Protein 6GY4 (pdb70)

Solvent-accessible surface area: 17735 Å² total; per-residue (Å²): 62,110,11,39,11,100,6,38,0,38,64,161,91,8,99,59,41,62,112,58,27,82,160,80,191,23,64,4,97,52,9,62,88,144,7,125,4,100,22,44,103,121,115,35,64,2,62,0,26,10,50,82,97,38,0,53,76,0,40,113,72,0,38,83,56,0,75,120,54,110,5,63,13,62,4,134,0,36,85,132,62,0,64,61,48,29,110,53,20,92,143,60,82,64,288,51,43,2,107,92,9,50,144,118,7,123,5,134,13,54,75,22,57,50,155,156,10,60,123,126,42,20,83,0,84,0,22,12,76,83,87,35,0,33,81,0,43,95,70,0,43,82,68,0,25,72,14,66,64,94,8,72,7,61,6,79,0,36,96,136,85,0,58,55,51,24,110,59,17,77,141,107,173,28,51,0,89,58,8,50,152,77,5,113,7,130,12,51,74,22,61,43,156,148,14,58,126,102,20,86,0,83,0,20,19,116,54,124,26,0,23,92,0,38,126,76,0,46,84,57,0,76,107,55,87,10,46,18,112,7,46,0,30,44,168,83,7,112,55,55,81,121,61,42,85,164,91,104,63,7,104,53,7,38,115,80,14,119,14,102,0,20,72,50,128,141,159,59,29,62,0,38,0,29,14,84,76,100,41,0,50,85,0,34,112,70,0,50,86,51,0,70,118

GO terms:
  GO:0090090 negative regulation of canonical Wnt signaling pathway (P, IDA)
  GO:0003723 RNA binding (F, HDA)

Foldseek 3Di:
DKDKDKDQFCCVLVVVQVVVVVVDVHPLVVLCVVLVWDWAAPCGIIMIIGDPVSSVVSVVVVCVRRPD/DKDKDKDFFALVLVLVQLVVCVVDPPCGDVVVLCVVLVKDKDFDHVVVSVVPTGIIMIITDPVSSVVSVVSCCVRGPPVD/DKDKDKDFFQLVLVLVQLVCCVPPVGPVVVLCVVLVKDKDFDDNVVSVVSTMMIIIDPPVSRVVSCVVVCVSRPD/DKDKDKDFFAPVLVVVVVVVVVVPDLLPCLCVVLVKDWDWDDDNTTMIMIIDPPVSSVVSCVSVCVRRPD

Radius of gyration: 22.44 Å; Cα contacts (8 Å, |Δi|>4): 491; chains: 4; bounding box: 60×59×44 Å

Structure (mmCIF, N/CA/C/O backbone):
data_6GY4
#
_entry.id   6GY4
#
_cell.length_a   44.406
_cell.length_b   153.164
_cell.length_c   86.235
_cell.angle_alpha   90.00
_cell.angle_beta   90.00
_cell.angle_gamma   90.00
#
_symmetry.space_group_name_H-M   'C 2 2 21'
#
loop_
_entity.id
_entity.type
_entity.pdbx_description
1 polymer 'Protein bicaudal C homolog 1'
2 non-polymer 'SULFATE ION'
3 non-polymer 3,6,9,12,15,18,21,24,27-NONAOXANONACOSANE-1,29-DIOL
4 non-polymer 'CHLORIDE ION'
5 water water
#
loop_
_atom_site.group_PDB
_atom_site.id
_atom_site.type_symbol
_atom_site.label_atom_id
_atom_site.label_alt_id
_atom_site.label_comp_id
_atom_site.label_asym_id
_atom_site.label_entity_id
_atom_site.label_seq_id
_atom_site.pdbx_PDB_ins_code
_atom_site.Cartn_x
_atom_site.Cartn_y
_atom_site.Cartn_z
_atom_site.occupancy
_atom_site.B_iso_or_equiv
_atom_site.auth_seq_id
_atom_site.auth_comp_id
_atom_site.auth_asym_id
_atom_site.auth_atom_id
_atom_site.pdbx_PDB_model_num
ATOM 1 N N . SER A 1 1 ? 21.363 55.663 53.704 1.00 60.63 45 SER A N 1
ATOM 2 C CA . SER A 1 1 ? 20.087 55.030 53.393 1.00 52.52 45 SER A CA 1
ATOM 3 C C . SER A 1 1 ? 19.194 55.972 52.591 1.00 49.37 45 SER A C 1
ATOM 4 O O . SER A 1 1 ? 18.894 57.080 53.033 1.00 61.46 45 SER A O 1
ATOM 7 N N . MET A 1 2 ? 18.777 55.532 51.407 1.00 47.40 46 MET A N 1
ATOM 8 C CA . MET A 1 2 ? 17.881 56.300 50.552 1.00 44.88 46 MET A CA 1
ATOM 9 C C . MET A 1 2 ? 16.486 55.696 50.623 1.00 43.67 46 MET A C 1
ATOM 10 O O . MET A 1 2 ? 16.320 54.487 50.432 1.00 50.11 46 MET A O 1
ATOM 15 N N . SER A 1 3 ? 15.492 56.534 50.893 1.00 48.59 47 SER A N 1
ATOM 16 C CA . SER A 1 3 ? 14.132 56.074 51.118 1.00 40.27 47 SER A CA 1
ATOM 17 C C . SER A 1 3 ? 13.173 56.755 50.151 1.00 38.34 47 SER A C 1
ATOM 18 O O . SER A 1 3 ? 13.440 57.845 49.639 1.00 37.82 47 SER A O 1
ATOM 21 N N . GLU A 1 4 ? 12.049 56.087 49.903 1.00 37.85 48 GLU A N 1
ATOM 22 C CA . GLU A 1 4 ? 10.988 56.622 49.052 1.00 36.63 48 GLU A CA 1
ATOM 23 C C . GLU A 1 4 ? 9.667 56.158 49.647 1.00 36.70 48 GLU A C 1
ATOM 24 O O . GLU A 1 4 ? 9.343 54.968 49.579 1.00 37.92 48 GLU A O 1
ATOM 30 N N . GLU A 1 5 ? 8.914 57.084 50.237 1.00 35.77 49 GLU A N 1
ATOM 31 C CA . GLU A 1 5 ? 7.732 56.748 51.020 1.00 36.28 49 GLU A CA 1
ATOM 32 C C . GLU A 1 5 ? 6.490 57.356 50.386 1.00 43.02 49 GLU A C 1
ATOM 33 O O . GLU A 1 5 ? 6.491 58.531 50.005 1.00 38.18 49 GLU A O 1
ATOM 39 N N . ARG A 1 6 ? 5.433 56.552 50.289 1.00 38.35 50 ARG A N 1
ATOM 40 C CA . ARG A 1 6 ? 4.168 56.939 49.676 1.00 36.98 50 ARG A CA 1
ATOM 41 C C . ARG A 1 6 ? 3.052 56.696 50.683 1.00 38.23 50 ARG A C 1
ATOM 42 O O . ARG A 1 6 ? 2.839 55.556 51.112 1.00 43.32 50 ARG A O 1
ATOM 50 N N . PHE A 1 7 ? 2.343 57.759 51.060 1.00 37.23 51 PHE A N 1
ATOM 51 C CA . PHE A 1 7 ? 1.334 57.669 52.106 1.00 42.52 51 PHE A CA 1
ATOM 52 C C . PHE A 1 7 ? 0.128 58.526 51.744 1.00 38.63 51 PHE A C 1
ATOM 53 O O . PHE A 1 7 ? 0.227 59.488 50.978 1.00 36.63 51 PHE A O 1
ATOM 61 N N . ARG A 1 8 ? -1.018 58.166 52.319 1.00 43.62 52 ARG A N 1
ATOM 62 C CA . ARG A 1 8 ? -2.274 58.835 52.007 1.00 40.96 52 ARG A CA 1
ATOM 63 C C . ARG A 1 8 ? -2.429 60.114 52.820 1.00 39.02 52 ARG A C 1
ATOM 64 O O . ARG A 1 8 ? -2.004 60.189 53.976 1.00 38.72 52 ARG A O 1
ATOM 66 N N . VAL A 1 9 ? -3.039 61.128 52.201 1.00 38.09 53 VAL A N 1
ATOM 67 C CA . VAL A 1 9 ? -3.330 62.398 52.854 1.00 36.51 53 VAL A CA 1
ATOM 68 C C . VAL A 1 9 ? -4.766 62.788 52.536 1.00 37.96 53 VAL A C 1
ATOM 69 O O . VAL A 1 9 ? -5.353 62.339 51.549 1.00 39.80 53 VAL A O 1
ATOM 73 N N . ASP A 1 10 ? -5.332 63.637 53.391 1.00 40.07 54 ASP A N 1
ATOM 74 C CA . ASP A 1 10 ? -6.705 64.080 53.195 1.00 39.02 54 ASP A CA 1
ATOM 75 C C . ASP A 1 10 ? -6.826 64.874 51.900 1.00 38.19 54 ASP A C 1
ATOM 76 O O . ASP A 1 10 ? -6.039 65.790 51.641 1.00 35.67 54 ASP A O 1
ATOM 81 N N . ARG A 1 11 ? -7.817 64.509 51.083 1.00 36.75 55 ARG A N 1
ATOM 82 C CA . ARG A 1 11 ? -7.991 65.143 49.781 1.00 42.66 55 ARG A CA 1
ATOM 83 C C . ARG A 1 11 ? -8.404 66.602 49.918 1.00 38.49 55 ARG A C 1
ATOM 84 O O . ARG A 1 11 ? -7.917 67.462 49.175 1.00 38.02 55 ARG A O 1
ATOM 87 N N . LYS A 1 12 ? -9.308 66.899 50.854 1.00 45.02 56 LYS A N 1
ATOM 88 C CA . LYS A 1 12 ? -9.764 68.273 51.034 1.00 39.58 56 LYS A CA 1
ATOM 89 C C . LYS A 1 12 ? -8.669 69.148 51.629 1.00 37.55 56 LYS A C 1
ATOM 90 O O . LYS A 1 12 ? -8.540 70.321 51.261 1.00 53.91 56 LYS A O 1
ATOM 96 N N . LYS A 1 13 ? -7.875 68.601 52.552 1.00 35.46 57 LYS A N 1
ATOM 97 C CA . LYS A 1 13 ? -6.795 69.378 53.148 1.00 35.95 57 LYS A CA 1
ATOM 98 C C . LYS A 1 13 ? -5.701 69.656 52.126 1.00 33.54 57 LYS A C 1
ATOM 99 O O . LYS A 1 13 ? -5.188 70.777 52.038 1.00 60.82 57 LYS A O 1
ATOM 105 N N . LEU A 1 14 ? -5.327 68.639 51.344 1.00 33.04 58 LEU A N 1
ATOM 106 C CA . LEU A 1 14 ? -4.384 68.860 50.253 1.00 40.13 58 LEU A CA 1
ATOM 107 C C . LEU A 1 14 ? -4.948 69.841 49.234 1.00 40.85 58 LEU A C 1
ATOM 108 O O . LEU A 1 14 ? -4.203 70.633 48.644 1.00 48.78 58 LEU A O 1
ATOM 113 N N . GLU A 1 15 ? -6.265 69.807 49.018 1.00 36.91 59 GLU A N 1
ATOM 114 C CA . GLU A 1 15 ? -6.888 70.726 48.072 1.00 46.17 59 GLU A CA 1
ATOM 115 C C . GLU A 1 15 ? -6.675 72.173 48.500 1.00 52.41 59 GLU A C 1
ATOM 116 O O . GLU A 1 15 ? -6.271 73.019 47.693 1.00 53.66 59 GLU A O 1
ATOM 122 N N . ALA A 1 16 ? -6.918 72.469 49.780 1.00 39.94 60 ALA A N 1
ATOM 123 C CA . ALA A 1 16 ? -6.793 73.840 50.261 1.00 41.67 60 ALA A CA 1
ATOM 124 C C . ALA A 1 16 ? -5.339 74.292 50.298 1.00 40.66 60 ALA A C 1
ATOM 125 O O . ALA A 1 16 ? -5.041 75.463 50.034 1.00 48.27 60 ALA A O 1
ATOM 127 N N . MET A 1 17 ? -4.418 73.385 50.635 1.00 37.80 61 MET A N 1
ATOM 128 C CA . MET A 1 17 ? -3.012 73.768 50.717 1.00 37.50 61 MET A CA 1
ATOM 129 C C . MET A 1 17 ? -2.462 74.151 49.350 1.00 49.72 61 MET A C 1
ATOM 130 O O . MET A 1 17 ? -1.678 75.101 49.234 1.00 70.26 61 MET A O 1
ATOM 135 N N . LEU A 1 18 ? -2.857 73.424 48.303 1.00 54.37 62 LEU A N 1
ATOM 136 C CA . LEU A 1 18 ? -2.371 73.743 46.965 1.00 53.19 62 LEU A CA 1
ATOM 137 C C . LEU A 1 18 ? -2.894 75.093 46.492 1.00 60.21 62 LEU A C 1
ATOM 138 O O . LEU A 1 18 ? -2.195 75.816 45.773 1.00 70.97 62 LEU A O 1
ATOM 143 N N . GLN A 1 19 ? -4.116 75.455 46.888 1.00 61.59 63 GLN A N 1
ATOM 144 C CA . GLN A 1 19 ? -4.660 76.751 46.496 1.00 63.77 63 GLN A CA 1
ATOM 145 C C . GLN A 1 19 ? -3.911 77.885 47.189 1.00 66.35 63 GLN A C 1
ATOM 146 O O . GLN A 1 19 ? -3.504 78.859 46.546 1.00 81.07 63 GLN A O 1
ATOM 152 N N . ALA A 1 20 ? -3.699 77.758 48.502 1.00 59.04 64 ALA A N 1
ATOM 153 C CA . ALA A 1 20 ? -2.961 78.773 49.249 1.00 59.60 64 ALA A CA 1
ATOM 154 C C . ALA A 1 20 ? -1.537 78.932 48.729 1.00 63.34 64 ALA A C 1
ATOM 155 O O . ALA A 1 20 ? -1.007 80.049 48.682 1.00 76.24 64 ALA A O 1
ATOM 157 N N . ALA A 1 21 ? -0.893 77.826 48.348 1.00 74.39 65 ALA A N 1
ATOM 158 C CA . ALA A 1 21 ? 0.470 77.910 47.835 1.00 74.00 65 ALA A CA 1
ATOM 159 C C . ALA A 1 21 ? 0.529 78.648 46.505 1.00 81.43 65 ALA A C 1
ATOM 160 O O . ALA A 1 21 ? 1.595 79.146 46.127 1.00 91.77 65 ALA A O 1
ATOM 162 N N . ALA A 1 22 ? -0.597 78.734 45.797 1.00 74.42 66 ALA A N 1
ATOM 163 C CA . ALA A 1 22 ? -0.665 79.512 44.565 1.00 77.44 66 ALA A CA 1
ATOM 164 C C . ALA A 1 22 ? -0.676 81.005 44.862 1.00 81.39 66 ALA A C 1
ATOM 165 O O . ALA A 1 22 ? 0.082 81.780 44.264 1.00 84.58 66 ALA A O 1
ATOM 167 N N . GLU A 1 23 ? -1.535 81.425 45.797 1.00 78.48 67 GLU A N 1
ATOM 168 C CA . GLU A 1 23 ? -1.617 82.831 46.173 1.00 81.27 67 GLU A CA 1
ATOM 169 C C . GLU A 1 23 ? -0.320 83.342 46.787 1.00 81.84 67 GLU A C 1
ATOM 170 O O . GLU A 1 23 ? -0.089 84.556 46.801 1.00 94.72 67 GLU A O 1
ATOM 176 N N . GLY A 1 24 ? 0.522 82.451 47.301 1.00 81.23 68 GLY A N 1
ATOM 177 C CA . GLY A 1 24 ? 1.785 82.847 47.894 1.00 78.85 68 GLY A CA 1
ATOM 178 C C . GLY A 1 24 ? 2.934 82.856 46.904 1.00 83.58 68 GLY A C 1
ATOM 179 O O . GLY A 1 24 ? 2.923 83.610 45.931 1.00 88.40 68 GLY A O 1
ATOM 180 N N . GLU A 1 30 ? 7.477 81.337 50.894 1.00 94.18 74 GLU A N 1
ATOM 181 C CA . GLU A 1 30 ? 7.316 80.875 49.520 1.00 98.73 74 GLU A CA 1
ATOM 182 C C . GLU A 1 30 ? 6.182 79.859 49.423 1.00 97.94 74 GLU A C 1
ATOM 183 O O . GLU A 1 30 ? 5.027 80.219 49.194 1.00 102.10 74 GLU A O 1
ATOM 189 N N . ASP A 1 31 ? 6.523 78.584 49.601 1.00 90.61 75 ASP A N 1
ATOM 190 C CA . ASP A 1 31 ? 5.562 77.495 49.529 1.00 69.65 75 ASP A CA 1
ATOM 191 C C . ASP A 1 31 ? 5.773 76.568 50.715 1.00 64.56 75 ASP A C 1
ATOM 192 O O . ASP A 1 31 ? 6.910 76.328 51.129 1.00 65.27 75 ASP A O 1
ATOM 197 N N . PHE A 1 32 ? 4.667 76.039 51.242 1.00 60.52 76 PHE A N 1
ATOM 198 C CA . PHE A 1 32 ? 4.751 75.116 52.369 1.00 59.94 76 PHE A CA 1
ATOM 199 C C . PHE A 1 32 ? 5.549 73.871 52.006 1.00 74.18 76 PHE A C 1
ATOM 200 O O . PHE A 1 32 ? 6.320 73.359 52.826 1.00 77.56 76 PHE A O 1
ATOM 208 N N . PHE A 1 33 ? 5.388 73.377 50.777 1.00 63.02 77 PHE A N 1
ATOM 209 C CA . PHE A 1 33 ? 6.069 72.158 50.354 1.00 51.11 77 PHE A CA 1
ATOM 210 C C . PHE A 1 33 ? 7.526 72.425 49.993 1.00 59.12 77 PHE A C 1
ATOM 211 O O . PHE A 1 33 ? 8.420 71.672 50.396 1.00 63.37 77 PHE A O 1
ATOM 219 N N . GLN A 1 34 ? 7.787 73.486 49.224 1.00 48.72 78 GLN A N 1
ATOM 220 C CA . GLN A 1 34 ? 9.168 73.820 48.892 1.00 56.45 78 GLN A CA 1
ATOM 221 C C . GLN A 1 34 ? 9.954 74.212 50.135 1.00 56.08 78 GLN A C 1
ATOM 222 O O . GLN A 1 34 ? 11.181 74.065 50.164 1.00 54.05 78 GLN A O 1
ATOM 228 N N . LYS A 1 35 ? 9.274 74.711 51.169 1.00 55.27 79 LYS A N 1
ATOM 229 C CA . LYS A 1 35 ? 9.962 74.971 52.426 1.00 58.18 79 LYS A CA 1
ATOM 230 C C . LYS A 1 35 ? 10.399 73.668 53.080 1.00 49.93 79 LYS A C 1
ATOM 231 O O . LYS A 1 35 ? 11.522 73.565 53.582 1.00 54.02 79 LYS A O 1
ATOM 233 N N . ILE A 1 36 ? 9.524 72.660 53.075 1.00 51.94 80 ILE A N 1
ATOM 234 C CA . ILE A 1 36 ? 9.890 71.352 53.609 1.00 49.59 80 ILE 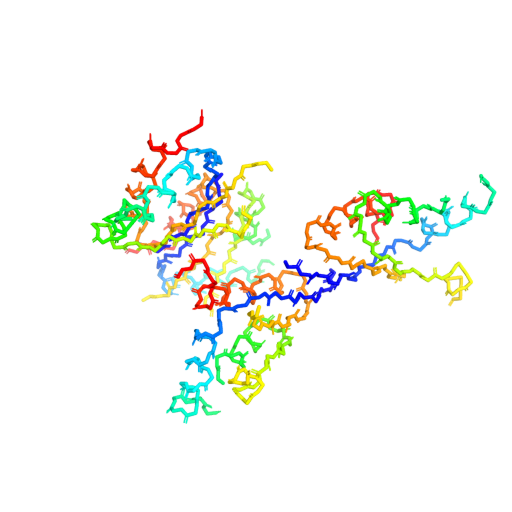A CA 1
ATOM 235 C C . ILE A 1 36 ? 10.963 70.706 52.745 1.00 47.94 80 ILE A C 1
ATOM 236 O O . ILE A 1 36 ? 11.912 70.102 53.260 1.00 49.12 80 ILE A O 1
ATOM 241 N N . MET A 1 37 ? 10.835 70.825 51.421 1.00 47.97 81 MET A N 1
ATOM 242 C CA . MET A 1 37 ? 11.820 70.234 50.521 1.00 49.39 81 MET A CA 1
ATOM 243 C C . MET A 1 37 ? 13.192 70.864 50.718 1.00 59.06 81 MET A C 1
ATOM 244 O O . MET A 1 37 ? 14.209 70.164 50.755 1.00 70.46 81 MET A O 1
ATOM 249 N N . GLU A 1 38 ? 13.241 72.192 50.836 1.00 64.95 82 GLU A N 1
ATOM 250 C CA . GLU A 1 38 ? 14.515 72.858 51.080 1.00 66.10 82 GLU A CA 1
ATOM 251 C C . GLU A 1 38 ? 15.035 72.546 52.477 1.00 68.12 82 GLU A C 1
ATOM 252 O O . GLU A 1 38 ? 16.242 72.362 52.671 1.00 80.00 82 GLU A O 1
ATOM 254 N N . GLU A 1 39 ? 14.136 72.471 53.462 1.00 66.33 83 GLU A N 1
ATOM 255 C CA . GLU A 1 39 ? 14.565 72.235 54.836 1.00 66.17 83 GLU A CA 1
ATOM 256 C C . GLU A 1 39 ? 15.041 70.802 55.034 1.00 64.04 83 GLU A C 1
ATOM 257 O O . GLU A 1 39 ? 16.010 70.561 55.762 1.00 69.37 83 GLU A O 1
ATOM 263 N N . THR A 1 40 ? 14.369 69.839 54.407 1.00 56.63 84 THR A N 1
ATOM 264 C CA . THR A 1 40 ? 14.673 68.430 54.612 1.00 57.98 84 THR A CA 1
ATOM 265 C C . THR A 1 40 ? 15.516 67.827 53.497 1.00 65.99 84 THR A C 1
ATOM 266 O O . THR A 1 40 ? 15.977 66.692 53.643 1.00 72.56 84 THR A O 1
ATOM 270 N N . ASN A 1 41 ? 15.740 68.558 52.407 1.00 63.99 85 ASN A N 1
ATOM 271 C CA . ASN A 1 41 ? 16.433 68.047 51.223 1.00 66.99 85 ASN A CA 1
ATOM 272 C C . ASN A 1 41 ? 15.732 66.803 50.682 1.00 59.88 85 ASN A C 1
ATOM 273 O O . ASN A 1 41 ? 16.345 65.758 50.452 1.00 59.22 85 ASN A O 1
ATOM 278 N N . THR A 1 42 ? 14.423 66.930 50.478 1.00 44.91 86 THR A N 1
ATOM 279 C CA . THR A 1 42 ? 13.583 65.840 50.006 1.00 44.95 86 THR A CA 1
ATOM 280 C C . THR A 1 42 ? 12.846 66.277 48.748 1.00 42.33 86 THR A C 1
ATOM 281 O O . THR A 1 42 ? 12.826 67.457 48.388 1.00 56.42 86 THR A O 1
ATOM 285 N N . GLN A 1 43 ? 12.234 65.303 48.076 1.00 44.91 87 GLN A N 1
ATOM 286 C CA . GLN A 1 43 ? 11.481 65.529 46.850 1.00 49.55 87 GLN A CA 1
ATOM 287 C C . GLN A 1 43 ? 10.054 65.044 47.058 1.00 50.60 87 GLN A C 1
ATOM 288 O O . GLN A 1 43 ? 9.839 63.884 47.421 1.00 48.50 87 GLN A O 1
ATOM 294 N N . ILE A 1 44 ? 9.084 65.926 46.836 1.00 52.20 88 ILE A N 1
ATOM 295 C CA . ILE A 1 44 ? 7.682 65.619 47.090 1.00 54.22 88 ILE A CA 1
ATOM 296 C C . ILE A 1 44 ? 6.941 65.533 45.762 1.00 57.90 88 ILE A C 1
ATOM 297 O O . ILE A 1 44 ? 7.222 66.279 44.817 1.00 65.38 88 ILE A O 1
ATOM 302 N N . ALA A 1 45 ? 5.986 64.607 45.694 1.00 58.32 89 ALA A N 1
ATOM 303 C CA . ALA A 1 45 ? 5.194 64.397 44.491 1.00 63.93 89 ALA A CA 1
ATOM 304 C C . ALA A 1 45 ? 3.776 64.027 44.897 1.00 63.72 89 ALA A C 1
ATOM 305 O O . ALA A 1 45 ? 3.581 63.266 45.846 1.00 61.04 89 ALA A O 1
ATOM 307 N N . TRP A 1 46 ? 2.794 64.565 44.178 1.00 68.51 90 TRP A N 1
ATOM 308 C CA . TRP A 1 46 ? 1.386 64.346 44.484 1.00 70.94 90 TRP A CA 1
ATOM 309 C C . TRP A 1 46 ? 0.615 64.152 43.184 1.00 75.04 90 TRP A C 1
ATOM 310 O O . TRP A 1 46 ? 0.982 64.737 42.157 1.00 77.52 90 TRP A O 1
ATOM 321 N N . PRO A 1 47 ? -0.477 63.344 43.198 1.00 88.20 91 PRO A N 1
ATOM 322 C CA . PRO A 1 47 ? -1.180 62.748 42.051 1.00 97.98 91 PRO A CA 1
ATOM 323 C C . PRO A 1 47 ? -0.740 63.202 40.660 1.00 108.54 91 PRO A C 1
ATOM 324 O O . PRO A 1 47 ? -1.137 62.575 39.675 1.00 107.87 91 PRO A O 1
ATOM 328 N N . ASP A 1 59 ? -8.787 58.552 49.647 1.00 86.93 103 ASP A N 1
ATOM 329 C CA . ASP A 1 59 ? -7.854 59.673 49.675 1.00 78.26 103 ASP A CA 1
ATOM 330 C C . ASP A 1 59 ? -6.686 59.441 48.715 1.00 75.94 103 ASP A C 1
ATOM 331 O O . ASP A 1 59 ? -6.405 58.304 48.339 1.00 73.89 103 ASP A O 1
ATOM 336 N N . PRO A 1 60 ? -6.016 60.525 48.306 1.00 50.80 104 PRO A N 1
ATOM 337 C CA . PRO A 1 60 ? -4.840 60.386 47.436 1.00 55.97 104 PRO A CA 1
ATOM 338 C C . PRO A 1 60 ? -3.548 60.191 48.215 1.00 55.77 104 PRO A C 1
ATOM 339 O O . PRO A 1 60 ? -3.543 60.242 49.448 1.00 59.04 104 PRO A O 1
ATOM 343 N N . HIS A 1 61 ? -2.445 59.978 47.502 1.00 62.98 105 HIS A N 1
ATOM 344 C CA . HIS A 1 61 ? -1.138 59.757 48.100 1.00 46.95 105 HIS A CA 1
ATOM 345 C C . HIS A 1 61 ? -0.176 60.857 47.674 1.00 42.34 105 HIS A C 1
ATOM 346 O O . HIS A 1 61 ? -0.313 61.435 46.594 1.00 49.67 105 HIS A O 1
ATOM 353 N N . ILE A 1 62 ? 0.794 61.157 48.538 1.00 39.74 106 ILE A N 1
ATOM 354 C CA . ILE A 1 62 ? 1.952 61.941 48.139 1.00 38.29 106 ILE A CA 1
ATOM 355 C C . ILE A 1 62 ? 3.185 61.076 48.356 1.00 38.72 106 ILE A C 1
ATOM 356 O O . ILE A 1 62 ? 3.149 60.070 49.069 1.00 49.03 106 ILE A O 1
ATOM 361 N N . LYS A 1 63 ? 4.286 61.479 47.730 1.00 41.38 107 LYS A N 1
ATOM 362 C CA . LYS A 1 63 ? 5.482 60.649 47.656 1.00 39.56 107 LYS A CA 1
ATOM 363 C C . LYS A 1 63 ? 6.701 61.490 48.003 1.00 44.05 107 LYS A C 1
ATOM 364 O O . LYS A 1 63 ? 6.963 62.505 47.350 1.00 54.89 107 LYS A O 1
ATOM 370 N N . VAL A 1 64 ? 7.443 61.067 49.025 1.00 47.34 108 VAL A N 1
ATOM 371 C CA . VAL A 1 64 ? 8.610 61.791 49.516 1.00 38.78 108 VAL A CA 1
ATOM 372 C C . VAL A 1 64 ? 9.839 60.910 49.335 1.00 40.63 108 VAL A C 1
ATOM 373 O O . VAL A 1 64 ? 9.801 59.712 49.641 1.00 41.43 108 VAL A O 1
ATOM 377 N N . SER A 1 65 ? 10.927 61.508 48.851 1.00 43.47 109 SER A N 1
ATOM 378 C CA . SER A 1 65 ? 12.154 60.788 48.548 1.00 44.01 109 SER A CA 1
ATOM 379 C C . SER A 1 65 ? 13.342 61.512 49.163 1.00 45.16 109 SER A C 1
ATOM 380 O O . SER A 1 65 ? 13.354 62.743 49.263 1.00 46.21 109 SER A O 1
ATOM 383 N N . GLY A 1 66 ? 14.341 60.741 49.570 1.00 50.71 110 GLY A N 1
ATOM 384 C CA . GLY A 1 66 ? 15.551 61.292 50.143 1.00 49.08 110 GLY A CA 1
ATOM 385 C C . GLY A 1 66 ? 16.125 60.345 51.178 1.00 50.96 110 GLY A C 1
ATOM 386 O O . GLY A 1 66 ? 15.860 59.147 51.153 1.00 50.25 110 GLY A O 1
ATOM 387 N N . LYS A 1 67 ? 16.917 60.908 52.087 1.00 51.84 111 LYS A N 1
ATOM 388 C CA . LYS A 1 67 ? 17.489 60.114 53.165 1.00 53.40 111 LYS A CA 1
ATOM 389 C C . LYS A 1 67 ? 16.390 59.609 54.094 1.00 59.02 111 LYS A C 1
ATOM 390 O O . LYS A 1 67 ? 15.366 60.269 54.295 1.00 62.86 111 LYS A O 1
ATOM 393 N N . LYS A 1 68 ? 16.612 58.413 54.652 1.00 57.15 112 LYS A N 1
ATOM 394 C CA . LYS A 1 68 ? 15.648 57.808 55.567 1.00 55.20 112 LYS A CA 1
ATOM 395 C C . LYS A 1 68 ? 15.227 58.775 56.665 1.00 54.52 112 LYS A C 1
ATOM 396 O O . LYS A 1 68 ? 14.041 58.867 57.003 1.00 59.79 112 LYS A O 1
ATOM 402 N N . GLU A 1 69 ? 16.185 59.509 57.232 1.00 48.04 113 GLU A N 1
ATOM 403 C CA . GLU A 1 69 ? 15.852 60.440 58.303 1.00 52.10 113 GLU A CA 1
ATOM 404 C C . GLU A 1 69 ? 15.130 61.668 57.763 1.00 54.68 113 GLU A C 1
ATOM 405 O O . GLU A 1 69 ? 14.173 62.151 58.378 1.00 60.45 113 GLU A O 1
ATOM 411 N N . ASP A 1 70 ? 15.569 62.184 56.613 1.00 55.20 114 ASP A N 1
ATOM 412 C CA . ASP A 1 70 ? 14.930 63.366 56.046 1.00 46.29 114 ASP A CA 1
ATOM 413 C C . ASP A 1 70 ? 13.511 63.061 55.588 1.00 42.35 114 ASP A C 1
ATOM 414 O O . ASP A 1 70 ? 12.601 63.878 55.776 1.00 46.79 114 ASP A O 1
ATOM 419 N N . VAL A 1 71 ? 13.304 61.893 54.976 1.00 40.67 115 VAL A N 1
ATOM 420 C CA . VAL A 1 71 ? 11.959 61.491 54.574 1.00 33.57 115 VAL A CA 1
ATOM 421 C C . VAL A 1 71 ? 11.059 61.361 55.794 1.00 47.24 115 VAL A C 1
ATOM 422 O O . VAL A 1 71 ? 9.892 61.770 55.769 1.00 50.97 115 VAL A O 1
ATOM 426 N N . LYS A 1 72 ? 11.592 60.807 56.886 1.00 51.28 116 LYS A N 1
ATOM 427 C CA . LYS A 1 72 ? 10.805 60.673 58.106 1.00 37.78 116 LYS A CA 1
ATOM 428 C C . LYS A 1 72 ? 10.425 62.036 58.672 1.00 45.59 116 LYS A C 1
ATOM 429 O O . LYS A 1 72 ? 9.337 62.198 59.238 1.00 40.76 116 LYS A O 1
ATOM 431 N N . GLU A 1 73 ? 11.308 63.028 58.527 1.00 63.01 117 GLU A N 1
ATOM 432 C CA . GLU A 1 73 ? 11.023 64.359 59.057 1.00 50.65 117 GLU A CA 1
ATOM 433 C C . GLU A 1 73 ? 10.075 65.129 58.148 1.00 45.39 117 GLU A C 1
ATOM 434 O O . GLU A 1 73 ? 9.268 65.934 58.625 1.00 58.52 117 GLU A O 1
ATOM 440 N N . ALA A 1 74 ? 10.172 64.916 56.835 1.00 45.80 118 ALA A N 1
ATOM 441 C CA . ALA A 1 74 ? 9.232 65.557 55.925 1.00 41.34 118 ALA A CA 1
ATOM 442 C C . ALA A 1 74 ? 7.834 64.979 56.091 1.00 46.17 118 ALA A C 1
ATOM 443 O O . ALA A 1 74 ? 6.841 65.711 56.019 1.00 47.50 118 ALA A O 1
ATOM 445 N N . LYS A 1 75 ? 7.740 63.667 56.325 1.00 43.05 119 LYS A N 1
ATOM 446 C CA . LYS A 1 75 ? 6.437 63.035 56.480 1.00 30.13 119 LYS A CA 1
ATOM 447 C C . LYS A 1 75 ? 5.737 63.505 57.749 1.00 39.83 119 LYS A C 1
ATOM 448 O O . LYS A 1 75 ? 4.520 63.721 57.744 1.00 48.54 119 LYS A O 1
ATOM 454 N N . GLU A 1 76 ? 6.483 63.668 58.847 1.00 37.69 120 GLU A N 1
ATOM 455 C CA . GLU A 1 76 ? 5.854 64.090 60.095 1.00 43.09 120 GLU A CA 1
ATOM 456 C C . GLU A 1 76 ? 5.269 65.492 59.970 1.00 43.77 120 GLU A C 1
ATOM 457 O O . GLU A 1 76 ? 4.235 65.796 60.576 1.00 56.00 120 GLU A O 1
ATOM 463 N N . MET A 1 77 ? 5.909 66.354 59.173 1.00 52.13 121 MET A N 1
ATOM 464 C CA . MET A 1 77 ? 5.421 67.719 59.003 1.00 50.37 121 MET A CA 1
ATOM 465 C C . MET A 1 77 ? 4.201 67.753 58.091 1.00 47.08 121 MET A C 1
ATOM 466 O O . MET A 1 77 ? 3.192 68.392 58.409 1.00 58.97 121 MET A O 1
ATOM 471 N N . ILE A 1 78 ? 4.283 67.071 56.946 1.00 45.53 122 ILE A N 1
ATOM 472 C CA . ILE A 1 78 ? 3.174 67.048 55.997 1.00 45.58 122 ILE A CA 1
ATOM 473 C C . ILE A 1 78 ? 1.935 66.433 56.634 1.00 49.72 122 ILE A C 1
ATOM 474 O O . ILE A 1 78 ? 0.822 66.955 56.491 1.00 61.84 122 ILE A O 1
ATOM 479 N N . MET A 1 79 ? 2.109 65.327 57.362 1.00 45.92 123 MET A N 1
ATOM 480 C CA . MET A 1 79 ? 0.959 64.636 57.935 1.00 48.56 123 MET A CA 1
ATOM 481 C C . MET A 1 79 ? 0.288 65.445 59.036 1.00 53.78 123 MET A C 1
ATOM 482 O O . MET A 1 79 ? -0.918 65.296 59.255 1.00 53.46 123 MET A O 1
ATOM 487 N N . SER A 1 80 ? 1.036 66.294 59.745 1.00 48.02 124 SER A N 1
ATOM 488 C CA . SER A 1 80 ? 0.410 67.115 60.776 1.00 49.11 124 SER A CA 1
ATOM 489 C C . SER A 1 80 ? -0.591 68.085 60.163 1.00 51.28 124 SER A C 1
ATOM 490 O O . SER A 1 80 ? -1.639 68.365 60.755 1.00 52.93 124 SER A O 1
ATOM 493 N N . VAL A 1 81 ? -0.289 68.593 58.969 1.00 58.27 125 VAL A N 1
ATOM 494 C CA . VAL A 1 81 ? -1.204 69.488 58.269 1.00 45.84 125 VAL A CA 1
ATOM 495 C C . VAL A 1 81 ? -2.268 68.699 57.519 1.00 41.40 125 VAL A C 1
ATOM 496 O O . VAL A 1 81 ? -3.467 68.964 57.657 1.00 51.10 125 VAL A O 1
ATOM 500 N N . LEU A 1 82 ? -1.857 67.718 56.719 1.00 40.54 126 LEU A N 1
ATOM 501 C CA . LEU A 1 82 ? -2.787 66.904 55.939 1.00 39.73 126 LEU A CA 1
ATOM 502 C C . LEU A 1 82 ? -3.169 65.626 56.681 1.00 41.99 126 LEU A C 1
ATOM 503 O O . LEU A 1 82 ? -3.004 64.519 56.163 1.00 70.95 126 LEU A O 1
ATOM 508 N N . ASP A 1 83 ? -3.699 65.756 57.903 1.00 59.87 127 ASP A N 1
ATOM 509 C CA . ASP A 1 83 ? -3.907 64.607 58.783 1.00 58.35 127 ASP A CA 1
ATOM 510 C C . ASP A 1 83 ? -5.033 63.726 58.254 1.00 67.17 127 ASP A C 1
ATOM 511 O O . ASP A 1 83 ? -5.710 64.098 57.289 1.00 82.95 127 ASP A O 1
ATOM 516 N N . THR A 1 84 ? -5.217 62.553 58.858 1.00 75.24 128 THR A N 1
ATOM 517 C CA . THR A 1 84 ? -6.233 61.600 58.422 1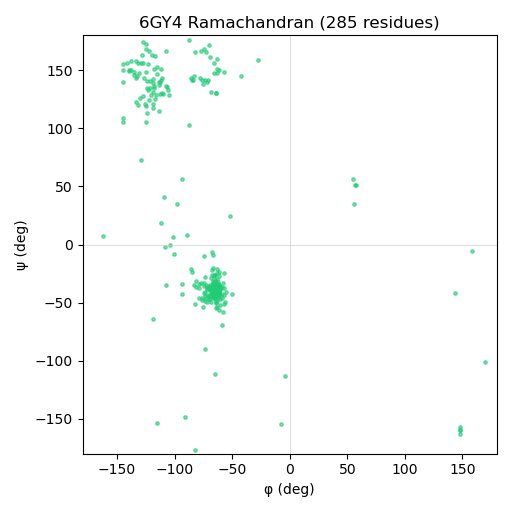.00 74.81 128 THR A CA 1
ATOM 518 C C . THR A 1 84 ? -7.007 61.062 59.619 1.00 69.94 128 THR A C 1
ATOM 519 O O . THR A 1 84 ? -8.166 61.412 59.838 1.00 70.86 128 THR A O 1
ATOM 523 N N . SER B 1 1 ? 19.678 70.254 32.816 1.00 54.21 45 SER B N 1
ATOM 524 C CA . SER B 1 1 ? 20.341 69.488 31.767 1.00 39.16 45 SER B CA 1
ATOM 525 C C . SER B 1 1 ? 19.370 68.528 31.087 1.00 37.47 45 SER B C 1
ATOM 526 O O . SER B 1 1 ? 18.265 68.295 31.574 1.00 36.74 45 SER B O 1
ATOM 529 N N . MET B 1 2 ? 19.800 67.975 29.956 1.00 39.57 46 MET B N 1
ATOM 530 C CA . MET B 1 2 ? 19.024 67.009 29.191 1.00 36.04 46 MET B CA 1
ATOM 531 C C . MET B 1 2 ? 19.854 65.747 29.021 1.00 34.69 46 MET B C 1
ATOM 532 O O . MET B 1 2 ? 21.041 65.824 28.687 1.00 35.58 46 MET B O 1
ATOM 537 N N . SER B 1 3 ? 19.234 64.589 29.245 1.00 34.09 47 SER B N 1
ATOM 538 C CA . SER B 1 3 ? 19.953 63.326 29.285 1.00 32.48 47 SER B CA 1
ATOM 539 C C . SER B 1 3 ? 19.253 62.279 28.430 1.00 31.52 47 SER B C 1
ATOM 540 O O . SER B 1 3 ? 18.050 62.355 28.168 1.00 30.95 47 SER B O 1
ATOM 543 N N . GLU B 1 4 ? 20.037 61.290 28.003 1.00 31.64 48 GLU B N 1
ATOM 544 C CA . GLU B 1 4 ? 19.539 60.104 27.317 1.00 31.84 48 GLU B CA 1
ATOM 545 C C . GLU B 1 4 ? 20.162 58.886 27.978 1.00 31.37 48 GLU B C 1
ATOM 546 O O . GLU B 1 4 ? 21.389 58.754 27.999 1.00 46.82 48 GLU B O 1
ATOM 552 N N . GLU B 1 5 ? 19.330 57.997 28.512 1.00 29.86 49 GLU B N 1
ATOM 553 C CA . GLU B 1 5 ? 19.806 56.798 29.189 1.00 30.14 49 GLU B CA 1
ATOM 554 C C . GLU B 1 5 ? 19.426 55.565 28.382 1.00 30.07 49 GLU B C 1
ATOM 555 O O . GLU B 1 5 ? 18.271 55.418 27.972 1.00 35.05 49 GLU B O 1
ATOM 561 N N . ARG B 1 6 ? 20.392 54.706 28.122 1.00 31.40 50 ARG B N 1
ATOM 562 C CA . ARG B 1 6 ? 20.167 53.395 27.479 1.00 31.83 50 ARG B CA 1
ATOM 563 C C . ARG B 1 6 ? 20.514 52.372 28.556 1.00 32.68 50 ARG B C 1
ATOM 564 O O . ARG B 1 6 ? 21.631 52.344 28.970 1.00 41.10 50 ARG B O 1
ATOM 568 N N . PHE B 1 7 ? 19.544 51.606 29.012 1.00 32.86 51 PHE B N 1
ATOM 569 C CA . PHE B 1 7 ? 19.752 50.678 30.111 1.00 44.03 51 PHE B CA 1
ATOM 570 C C . PHE B 1 7 ? 19.062 49.362 29.792 1.00 40.89 51 PHE B C 1
ATOM 571 O O . PHE B 1 7 ? 18.140 49.306 28.976 1.00 32.07 51 PHE B O 1
ATOM 579 N N . ARG B 1 8 ? 19.521 48.299 30.453 1.00 45.82 52 ARG B N 1
ATOM 580 C CA . ARG B 1 8 ? 19.000 46.960 30.211 1.00 35.87 52 ARG B CA 1
ATOM 581 C C . ARG B 1 8 ? 17.765 46.700 31.059 1.00 37.04 52 ARG B C 1
ATOM 582 O O . ARG B 1 8 ? 17.671 47.149 32.205 1.00 47.84 52 ARG B O 1
ATOM 590 N N . VAL B 1 9 ? 16.814 45.968 30.482 1.00 54.13 53 VAL B N 1
ATOM 591 C CA . VAL B 1 9 ? 15.658 45.456 31.198 1.00 33.74 53 VAL B CA 1
ATOM 592 C C . VAL B 1 9 ? 15.559 43.963 30.919 1.00 36.21 53 VAL B C 1
ATOM 593 O O . VAL B 1 9 ? 16.164 43.440 29.980 1.00 46.86 53 VAL B O 1
ATOM 597 N N . ASP B 1 10 ? 14.786 43.276 31.754 1.00 36.05 54 ASP B N 1
ATOM 598 C CA . ASP B 1 10 ? 14.619 41.840 31.589 1.00 38.16 54 ASP B CA 1
ATOM 599 C C . ASP B 1 10 ? 13.839 41.547 30.313 1.00 39.76 54 ASP B C 1
ATOM 600 O O . ASP B 1 10 ? 12.792 42.151 30.060 1.00 35.04 54 ASP B O 1
ATOM 605 N N . ARG B 1 11 ? 14.363 40.621 29.506 1.00 46.35 55 ARG B N 1
ATOM 606 C CA . ARG B 1 11 ? 13.738 40.299 28.228 1.00 39.11 55 ARG B CA 1
ATOM 607 C C . ARG B 1 11 ? 12.327 39.759 28.421 1.00 38.41 55 ARG B C 1
ATOM 608 O O . ARG B 1 11 ? 11.395 40.174 27.722 1.00 36.65 55 ARG B O 1
ATOM 616 N N . LYS B 1 12 ? 12.149 38.837 29.369 1.00 30.79 56 LYS B N 1
ATOM 617 C CA . LYS B 1 12 ? 10.839 38.226 29.563 1.00 34.96 56 LYS B CA 1
ATOM 618 C C . LYS B 1 12 ? 9.838 39.217 30.138 1.00 29.56 56 LYS B C 1
ATOM 619 O O . LYS B 1 12 ? 8.668 39.224 29.736 1.00 31.22 56 LYS B O 1
ATOM 625 N N . LYS B 1 13 ? 10.267 40.052 31.086 1.00 32.81 57 LYS B N 1
ATOM 626 C CA . LYS B 1 13 ? 9.351 41.031 31.658 1.00 38.05 57 LYS B CA 1
ATOM 627 C C . LYS B 1 13 ? 8.944 42.065 30.618 1.00 26.20 57 LYS B C 1
ATOM 628 O O . LYS B 1 13 ? 7.788 42.501 30.584 1.00 27.83 57 LYS B O 1
ATOM 634 N N . LEU B 1 14 ? 9.883 42.469 29.758 1.00 28.04 58 LEU B N 1
ATOM 635 C CA . LEU B 1 14 ? 9.546 43.383 28.673 1.00 29.99 58 LEU B CA 1
ATOM 636 C C . LEU B 1 14 ? 8.620 42.715 27.665 1.00 43.99 58 LEU B C 1
ATOM 637 O O . LEU B 1 14 ? 7.721 43.361 27.113 1.00 60.77 58 LEU B O 1
ATOM 642 N N . GLU B 1 15 ? 8.826 41.419 27.416 1.00 27.48 59 GLU B N 1
ATOM 643 C CA . GLU B 1 15 ? 7.949 40.679 26.516 1.00 29.10 59 GLU B CA 1
ATOM 644 C C . GLU B 1 15 ? 6.508 40.712 27.011 1.00 33.71 59 GLU B C 1
ATOM 645 O O . GLU B 1 15 ? 5.578 40.967 26.236 1.00 50.36 59 GLU B O 1
ATOM 651 N N . ALA B 1 16 ? 6.307 40.475 28.310 1.00 30.23 60 ALA B N 1
ATOM 652 C CA . ALA B 1 16 ? 4.954 40.422 28.853 1.00 32.29 60 ALA B CA 1
ATOM 653 C C . ALA B 1 16 ? 4.265 41.781 28.788 1.00 34.20 60 ALA B C 1
ATOM 654 O O . ALA B 1 16 ? 3.075 41.859 28.462 1.00 51.99 60 ALA B O 1
ATOM 656 N N . MET B 1 17 ? 4.986 42.862 29.102 1.00 32.17 61 MET B N 1
ATOM 657 C CA . MET B 1 17 ? 4.363 44.184 29.091 1.00 35.24 61 MET B CA 1
ATOM 658 C C . MET B 1 17 ? 3.924 44.575 27.685 1.00 44.76 61 MET B C 1
ATOM 659 O O . MET B 1 17 ? 2.814 45.083 27.490 1.00 45.53 61 MET B O 1
ATOM 664 N N . LEU B 1 18 ? 4.796 44.368 26.695 1.00 40.87 62 LEU B N 1
ATOM 665 C CA . LEU B 1 18 ? 4.408 44.608 25.308 1.00 42.78 62 LEU B CA 1
ATOM 666 C C . LEU B 1 18 ? 3.177 43.795 24.940 1.00 43.07 62 LEU B C 1
ATOM 667 O O . LEU B 1 18 ? 2.210 44.326 24.383 1.00 44.83 62 LEU B O 1
ATOM 672 N N . GLN B 1 19 ? 3.194 42.496 25.248 1.00 36.32 63 GLN B N 1
ATOM 673 C CA . GLN B 1 19 ? 2.058 41.651 24.900 1.00 38.60 63 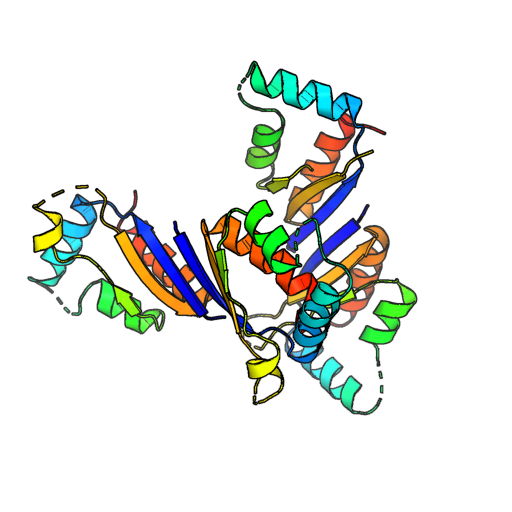GLN B CA 1
ATOM 674 C C . GLN B 1 19 ? 0.813 42.045 25.683 1.00 44.89 63 GLN B C 1
ATOM 675 O O . GLN B 1 19 ? -0.302 41.994 25.151 1.00 56.43 63 GLN B O 1
ATOM 681 N N . ALA B 1 20 ? 0.979 42.441 26.949 1.00 44.28 64 ALA B N 1
ATOM 682 C CA . ALA B 1 20 ? -0.175 42.850 27.743 1.00 50.30 64 ALA B CA 1
ATOM 683 C C . ALA B 1 20 ? -0.788 44.140 27.216 1.00 51.68 64 ALA B C 1
ATOM 684 O O . ALA B 1 20 ? -1.963 44.422 27.479 1.00 56.19 64 ALA B O 1
ATOM 686 N N . ALA B 1 21 ? -0.011 44.929 26.470 1.00 45.55 65 ALA B N 1
ATOM 687 C CA . ALA B 1 21 ? -0.532 46.170 25.908 1.00 46.83 65 ALA B CA 1
ATOM 688 C C . ALA B 1 21 ? -1.586 45.897 24.843 1.00 61.92 65 ALA B C 1
ATOM 689 O O . ALA B 1 21 ? -2.637 46.550 24.818 1.00 75.66 65 ALA B O 1
ATOM 691 N N . ALA B 1 22 ? -1.328 44.932 23.955 1.00 61.65 66 ALA B N 1
ATOM 692 C CA . ALA B 1 22 ? -2.296 44.580 22.923 1.00 59.21 66 ALA B CA 1
ATOM 693 C C . ALA B 1 22 ? -3.567 43.963 23.486 1.00 54.59 66 ALA B C 1
ATOM 694 O O . ALA B 1 22 ? -4.525 43.771 22.732 1.00 70.45 66 ALA B O 1
ATOM 696 N N . GLU B 1 23 ? -3.601 43.643 24.777 1.00 50.48 67 GLU B N 1
ATOM 697 C CA . GLU B 1 23 ? -4.799 43.099 25.398 1.00 53.73 67 GLU B CA 1
ATOM 698 C C . GLU B 1 23 ? -5.506 44.079 26.321 1.00 55.70 67 GLU B C 1
ATOM 699 O O . GLU B 1 23 ? -6.733 44.068 26.375 1.00 77.55 67 GLU B O 1
ATOM 705 N N . GLY B 1 24 ? -4.773 44.927 27.036 1.00 59.04 68 GLY B N 1
ATOM 706 C CA . GLY B 1 24 ? -5.390 45.928 27.885 1.00 63.19 68 GLY B CA 1
ATOM 707 C C . GLY B 1 24 ? -4.856 47.327 27.647 1.00 74.22 68 GLY B C 1
ATOM 708 O O . GLY B 1 24 ? -4.121 47.865 28.481 1.00 86.52 68 GLY B O 1
ATOM 709 N N . LYS B 1 25 ? -5.228 47.929 26.519 1.00 94.32 69 LYS B N 1
ATOM 710 C CA . LYS B 1 25 ? -4.700 49.230 26.125 1.00 88.80 69 LYS B CA 1
ATOM 711 C C . LYS B 1 25 ? -5.461 50.356 26.825 1.00 89.47 69 LYS B C 1
ATOM 712 O O . LYS B 1 25 ? -6.344 50.134 27.658 1.00 95.74 69 LYS B O 1
ATOM 714 N N . GLY B 1 26 ? -5.102 51.588 26.486 1.00 78.68 70 GLY B N 1
ATOM 715 C CA . GLY B 1 26 ? -5.859 52.748 26.907 1.00 72.22 70 GLY B CA 1
ATOM 716 C C . GLY B 1 26 ? -6.261 53.566 25.701 1.00 81.13 70 GLY B C 1
ATOM 717 O O . GLY B 1 26 ? -5.557 53.614 24.692 1.00 84.67 70 GLY B O 1
ATOM 718 N N . ARG B 1 27 ? -7.420 54.210 25.818 1.00 80.96 71 ARG B N 1
ATOM 719 C CA . ARG B 1 27 ? -8.033 54.955 24.721 1.00 76.15 71 ARG B CA 1
ATOM 720 C C . ARG B 1 27 ? -7.087 55.963 24.070 1.00 82.05 71 ARG B C 1
ATOM 721 O O . ARG B 1 27 ? -7.247 57.175 24.225 1.00 87.34 71 ARG B O 1
ATOM 729 N N . ASP B 1 31 ? -0.017 52.533 25.926 1.00 70.88 75 ASP B N 1
ATOM 730 C CA . ASP B 1 31 ? 0.426 51.352 26.656 1.00 65.19 75 ASP B CA 1
ATOM 731 C C . ASP B 1 31 ? 1.230 51.725 27.898 1.00 58.05 75 ASP B C 1
ATOM 732 O O . ASP B 1 31 ? 1.058 52.806 28.463 1.00 57.72 75 ASP B O 1
ATOM 737 N N . PHE B 1 32 ? 2.114 50.814 28.307 1.00 54.05 76 PHE B N 1
ATOM 738 C CA . PHE B 1 32 ? 2.934 51.051 29.489 1.00 46.66 76 PHE B CA 1
ATOM 739 C C . PHE B 1 32 ? 3.861 52.243 29.286 1.00 48.53 76 PHE B C 1
ATOM 740 O O . PHE B 1 32 ? 3.874 53.180 30.093 1.00 56.70 76 PHE B O 1
ATOM 748 N N . PHE B 1 33 ? 4.644 52.226 28.203 1.00 44.87 77 PHE B N 1
ATOM 749 C CA . PHE B 1 33 ? 5.622 53.286 27.982 1.00 47.14 77 PHE B CA 1
ATOM 750 C C . PHE B 1 33 ? 4.964 54.593 27.549 1.00 54.93 77 PHE B C 1
ATOM 751 O O . PHE B 1 33 ? 5.516 55.669 27.802 1.00 46.03 77 PHE B O 1
ATOM 759 N N . GLN B 1 34 ? 3.804 54.530 26.890 1.00 61.99 78 GLN B N 1
ATOM 760 C CA . GLN B 1 34 ? 3.149 55.762 26.458 1.00 48.36 78 GLN B CA 1
ATOM 761 C C . GLN B 1 34 ? 2.570 56.520 27.646 1.00 53.80 78 GLN B C 1
ATOM 762 O O . GLN B 1 34 ? 2.613 57.756 27.680 1.00 56.50 78 GLN B O 1
ATOM 768 N N . LYS B 1 35 ? 2.024 55.800 28.628 1.00 49.91 79 LYS B N 1
ATOM 769 C CA . LYS B 1 35 ? 1.614 56.441 29.872 1.00 55.60 79 LYS B CA 1
ATOM 770 C C . LYS B 1 35 ? 2.809 57.071 30.573 1.00 50.50 79 LYS B C 1
ATOM 771 O O . LYS B 1 35 ? 2.722 58.194 31.082 1.00 52.64 79 LYS B O 1
ATOM 774 N N . ILE B 1 36 ? 3.942 56.364 30.599 1.00 45.51 80 ILE B N 1
ATOM 775 C CA . ILE B 1 36 ? 5.128 56.884 31.277 1.00 43.81 80 ILE B CA 1
ATOM 776 C C . ILE B 1 36 ? 5.680 58.097 30.540 1.00 47.72 80 ILE B C 1
ATOM 777 O O . ILE B 1 36 ? 6.133 59.065 31.163 1.00 52.79 80 ILE B O 1
ATOM 782 N N . MET B 1 37 ? 5.652 58.069 29.206 1.00 53.61 81 MET B N 1
ATOM 783 C CA . MET B 1 37 ? 6.115 59.215 28.430 1.00 47.51 81 MET B CA 1
ATOM 784 C C . MET B 1 37 ? 5.283 60.454 28.743 1.00 55.78 81 MET B C 1
ATOM 785 O O . MET B 1 37 ? 5.824 61.512 29.085 1.00 77.98 81 MET B O 1
ATOM 790 N N . GLU B 1 38 ? 3.955 60.332 28.646 1.00 74.60 82 GLU B N 1
ATOM 791 C CA . GLU B 1 38 ? 3.075 61.471 28.893 1.00 56.94 82 GLU B CA 1
ATOM 792 C C . GLU B 1 38 ? 3.130 61.934 30.343 1.00 58.84 82 GLU B C 1
ATOM 793 O O . GLU B 1 38 ? 2.876 63.111 30.623 1.00 77.68 82 GLU B O 1
ATOM 799 N N . GLU B 1 39 ? 3.446 61.036 31.276 1.00 55.89 83 GLU B N 1
ATOM 800 C CA . GLU B 1 39 ? 3.455 61.416 32.684 1.00 55.98 83 GLU B CA 1
ATOM 801 C C . GLU B 1 39 ? 4.690 62.238 33.027 1.00 56.57 83 GLU B C 1
ATOM 802 O O . GLU B 1 39 ? 4.595 63.268 33.705 1.00 69.98 83 GLU B O 1
ATOM 808 N N . THR B 1 40 ? 5.856 61.796 32.570 1.00 55.18 84 THR B N 1
ATOM 809 C CA . THR B 1 40 ? 7.132 62.393 32.931 1.00 56.24 84 THR B CA 1
ATOM 810 C C . THR B 1 40 ? 7.682 63.308 31.843 1.00 60.18 84 THR B C 1
ATOM 811 O O . THR B 1 40 ? 8.814 63.786 31.966 1.00 56.39 84 THR B O 1
ATOM 815 N N . ASN B 1 41 ? 6.903 63.563 30.788 1.00 55.69 85 ASN B N 1
ATOM 816 C CA . ASN B 1 41 ? 7.311 64.416 29.668 1.00 52.58 85 ASN B CA 1
ATOM 817 C C . ASN B 1 41 ? 8.609 63.935 29.022 1.00 57.13 85 ASN B C 1
ATOM 818 O O . ASN B 1 41 ? 9.423 64.744 28.569 1.00 48.38 85 ASN B O 1
ATOM 823 N N . THR B 1 42 ? 8.814 62.623 28.976 1.00 39.07 86 THR B N 1
ATOM 824 C CA . THR B 1 42 ? 9.989 62.020 28.366 1.00 35.59 86 THR B CA 1
ATOM 825 C C . THR B 1 42 ? 9.609 61.353 27.052 1.00 36.07 86 THR B C 1
ATOM 826 O O . THR B 1 42 ? 8.433 61.136 26.751 1.00 35.73 86 THR B O 1
ATOM 830 N N . GLN B 1 43 ? 10.627 61.021 26.265 1.00 36.43 87 GLN B N 1
ATOM 831 C CA . GLN B 1 43 ? 10.450 60.261 25.035 1.00 35.49 87 GLN B CA 1
ATOM 832 C C . GLN B 1 43 ? 11.231 58.962 25.160 1.00 35.84 87 GLN B C 1
ATOM 833 O O . GLN B 1 43 ? 12.460 58.983 25.291 1.00 54.75 87 GLN B O 1
ATOM 839 N N . ILE B 1 44 ? 10.519 57.838 25.123 1.00 35.03 88 ILE B N 1
ATOM 840 C CA . ILE B 1 44 ? 11.091 56.529 25.408 1.00 31.78 88 ILE B CA 1
ATOM 841 C C . ILE B 1 44 ? 11.080 55.688 24.140 1.00 29.79 88 ILE B C 1
ATOM 842 O O . ILE B 1 44 ? 10.095 55.683 23.391 1.00 39.61 88 ILE B O 1
ATOM 847 N N . ALA B 1 45 ? 12.178 54.975 23.902 1.00 32.27 89 ALA B N 1
ATOM 848 C CA . ALA B 1 45 ? 12.303 54.069 22.770 1.00 31.30 89 ALA B CA 1
ATOM 849 C C . ALA B 1 45 ? 12.562 52.663 23.288 1.00 27.90 89 ALA B C 1
ATOM 850 O O . ALA B 1 45 ? 13.464 52.454 24.107 1.00 33.52 89 ALA B O 1
ATOM 852 N N . TRP B 1 46 ? 11.771 51.709 22.811 1.00 35.43 90 TRP B N 1
ATOM 853 C CA . TRP B 1 46 ? 11.848 50.329 23.257 1.00 42.23 90 TRP B CA 1
ATOM 854 C C . TRP B 1 46 ? 11.803 49.406 22.054 1.00 41.28 90 TRP B C 1
ATOM 855 O O . TRP B 1 46 ? 11.173 49.731 21.038 1.00 43.63 90 TRP B O 1
ATOM 866 N N . PRO B 1 47 ? 12.465 48.253 22.128 1.00 42.08 91 PRO B N 1
ATOM 867 C CA . PRO B 1 47 ? 12.421 47.302 21.015 1.00 38.32 91 PRO B CA 1
ATOM 868 C C . PRO B 1 47 ? 11.096 46.558 20.976 1.00 38.14 91 PRO B C 1
ATOM 869 O O . PRO B 1 47 ? 10.528 46.197 22.011 1.00 47.46 91 PRO B O 1
ATOM 873 N N . SER B 1 48 ? 10.603 46.338 19.761 1.00 46.39 92 SER B N 1
ATOM 874 C CA . SER B 1 48 ? 9.383 45.572 19.567 1.00 41.06 92 SER B CA 1
ATOM 875 C C . SER B 1 48 ? 9.609 44.101 19.911 1.00 41.84 92 SER B C 1
ATOM 876 O O . SER B 1 48 ? 10.741 43.614 19.959 1.00 45.51 92 SER B O 1
ATOM 879 N N . LYS B 1 49 ? 8.502 43.388 20.147 1.00 49.81 93 LYS B N 1
ATOM 880 C CA . LYS B 1 49 ? 8.582 41.968 20.475 1.00 46.54 93 LYS B CA 1
ATOM 881 C C . LYS B 1 49 ? 9.211 41.154 19.354 1.00 52.84 93 LYS B C 1
ATOM 882 O O . LYS B 1 49 ? 9.734 40.065 19.616 1.00 49.84 93 LYS B O 1
ATOM 884 N N . LEU B 1 50 ? 9.165 41.646 18.115 1.00 58.87 94 LEU B N 1
ATOM 885 C CA . LEU B 1 50 ? 9.878 40.981 17.032 1.00 69.51 94 LEU B CA 1
ATOM 886 C C . LEU B 1 50 ? 11.375 40.966 17.310 1.00 71.50 94 LEU B C 1
ATOM 887 O O . LEU B 1 50 ? 12.005 39.903 17.358 1.00 71.96 94 LEU B O 1
ATOM 892 N N . LYS B 1 51 ? 11.959 42.150 17.514 1.00 51.81 95 LYS B N 1
ATOM 893 C CA . LYS B 1 51 ? 13.385 42.244 17.809 1.00 52.68 95 LYS B CA 1
ATOM 894 C C . LYS B 1 51 ? 13.726 41.528 19.109 1.00 57.55 95 LYS B C 1
ATOM 895 O O . LYS B 1 51 ? 14.818 40.964 19.250 1.00 51.45 95 LYS B O 1
ATOM 901 N N . ILE B 1 52 ? 12.798 41.529 20.065 1.00 58.85 96 ILE B N 1
ATOM 902 C CA . ILE B 1 52 ? 13.037 40.860 21.340 1.00 56.58 96 ILE B CA 1
ATOM 903 C C . ILE B 1 52 ? 13.005 39.347 21.163 1.00 68.03 96 ILE B C 1
ATOM 904 O O . ILE B 1 52 ? 13.917 38.637 21.605 1.00 82.77 96 ILE B O 1
ATOM 909 N N . GLY B 1 53 ? 11.965 38.835 20.500 1.00 53.52 97 GLY B N 1
ATOM 910 C CA . GLY B 1 53 ? 11.819 37.393 20.356 1.00 52.29 97 GLY B CA 1
ATOM 911 C C . GLY B 1 53 ? 13.005 36.738 19.679 1.00 56.74 97 GLY B C 1
ATOM 912 O O . GLY B 1 53 ? 13.362 35.599 19.987 1.00 71.85 97 GLY B O 1
ATOM 913 N N . ALA B 1 54 ? 13.633 37.448 18.745 1.00 70.37 98 ALA B N 1
ATOM 914 C CA . ALA B 1 54 ? 14.833 36.942 18.091 1.00 82.77 98 ALA B CA 1
ATOM 915 C C . ALA B 1 54 ? 15.963 36.798 19.104 1.00 81.03 98 ALA B C 1
ATOM 916 O O . ALA B 1 54 ? 16.920 36.059 18.880 1.00 83.39 98 ALA B O 1
ATOM 918 N N . LYS B 1 58 ? 22.566 39.757 26.511 1.00 89.77 102 LYS B N 1
ATOM 919 C CA . LYS B 1 58 ? 21.452 39.409 25.639 1.00 73.67 102 LYS B CA 1
ATOM 920 C C . LYS B 1 58 ? 20.159 40.067 26.112 1.00 72.74 102 LYS B C 1
ATOM 921 O O . LYS B 1 58 ? 19.082 39.780 25.588 1.00 77.53 102 LYS B O 1
ATOM 923 N N . ASP B 1 59 ? 20.263 40.948 27.114 1.00 62.36 103 ASP B N 1
ATOM 924 C CA . ASP B 1 59 ? 19.066 41.673 27.513 1.00 52.67 103 ASP B CA 1
ATOM 925 C C . ASP B 1 59 ? 18.878 42.905 26.631 1.00 49.85 103 ASP B C 1
ATOM 926 O O . ASP B 1 59 ? 19.854 43.565 26.265 1.00 49.58 103 ASP B O 1
ATOM 931 N N . PRO B 1 60 ? 17.640 43.227 26.275 1.00 46.14 104 PRO B N 1
ATOM 932 C CA . PRO B 1 60 ? 17.379 44.402 25.440 1.00 42.98 104 PRO B CA 1
ATOM 933 C C . PRO B 1 60 ? 17.536 45.693 26.233 1.00 40.79 104 PRO B C 1
ATOM 934 O O . PRO B 1 60 ? 17.613 45.701 27.462 1.00 46.69 104 PRO B O 1
ATOM 938 N N . HIS B 1 61 ? 17.559 46.801 25.496 1.00 38.80 105 HIS B N 1
ATOM 939 C CA . HIS B 1 61 ? 17.840 48.114 26.055 1.00 39.13 105 HIS B CA 1
ATOM 940 C C . HIS B 1 61 ? 16.660 49.055 25.851 1.00 39.42 105 HIS B C 1
ATOM 941 O O . HIS B 1 61 ? 15.999 49.026 24.808 1.00 50.01 105 HIS B O 1
ATOM 948 N N . ILE B 1 62 ? 16.406 49.891 26.855 1.00 35.72 106 ILE B N 1
ATOM 949 C CA . ILE B 1 62 ? 15.386 50.930 26.797 1.00 31.54 106 ILE B CA 1
ATOM 950 C C . ILE B 1 62 ? 16.090 52.278 26.806 1.00 31.49 106 ILE B C 1
ATOM 951 O O . ILE B 1 62 ? 17.075 52.468 27.531 1.00 41.22 106 ILE B O 1
ATOM 956 N N . LYS B 1 63 ? 15.592 53.212 25.998 1.00 40.10 107 LYS B N 1
ATOM 957 C CA . LYS B 1 63 ? 16.197 54.530 25.844 1.00 31.18 107 LYS B CA 1
ATOM 958 C C . LYS B 1 63 ? 15.198 55.589 26.288 1.00 30.19 107 LYS B C 1
ATOM 959 O O . LYS B 1 63 ? 14.096 55.674 25.736 1.00 33.03 107 LYS B O 1
ATOM 965 N N . VAL B 1 64 ? 15.581 56.390 27.281 1.00 30.77 108 VAL B N 1
ATOM 966 C CA . VAL B 1 64 ? 14.726 57.429 27.845 1.00 30.37 108 VAL B CA 1
ATOM 967 C C . VAL B 1 64 ? 15.429 58.769 27.682 1.00 32.11 108 VAL B C 1
ATOM 968 O O . VAL B 1 64 ? 16.625 58.886 27.975 1.00 45.08 108 VAL B O 1
ATOM 972 N N . SER B 1 65 ? 14.687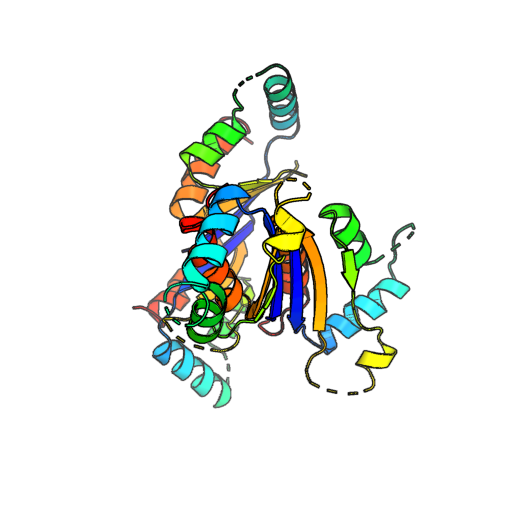 59.778 27.227 1.00 33.59 109 SER B N 1
ATOM 973 C CA . SER B 1 65 ? 15.251 61.081 26.906 1.00 28.72 109 SER B CA 1
ATOM 974 C C . SER B 1 65 ? 14.399 62.187 27.511 1.00 28.50 109 SER B C 1
ATOM 975 O O . SER B 1 65 ? 13.172 62.071 27.577 1.00 29.10 109 SER B O 1
ATOM 978 N N . GLY B 1 66 ? 15.053 63.258 27.943 1.00 29.20 110 GLY B N 1
ATOM 979 C CA . GLY B 1 66 ? 14.348 64.397 28.501 1.00 30.77 110 GLY B CA 1
ATOM 980 C C . GLY B 1 66 ? 15.189 65.070 29.573 1.00 31.92 110 GLY B C 1
ATOM 981 O O . GLY B 1 66 ? 16.409 64.912 29.614 1.00 31.55 110 GLY B O 1
ATOM 982 N N . LYS B 1 67 ? 14.505 65.828 30.429 1.00 33.84 111 LYS B N 1
ATOM 983 C CA . LYS B 1 67 ? 15.181 66.473 31.546 1.00 37.41 111 LYS B CA 1
ATOM 984 C C . LYS B 1 67 ? 15.792 65.416 32.458 1.00 35.27 111 LYS B C 1
ATOM 985 O O . LYS B 1 67 ? 15.295 64.291 32.559 1.00 60.62 111 LYS B O 1
ATOM 989 N N . LYS B 1 68 ? 16.893 65.784 33.117 1.00 38.57 112 LYS B N 1
ATOM 990 C CA . LYS B 1 68 ? 17.666 64.808 33.878 1.00 36.45 112 LYS B CA 1
ATOM 991 C C . LYS B 1 68 ? 16.825 64.148 34.964 1.00 37.07 112 LYS B C 1
ATOM 992 O O . LYS B 1 68 ? 16.906 62.930 35.170 1.00 41.55 112 LYS B O 1
ATOM 998 N N . GLU B 1 69 ? 16.013 64.938 35.672 1.00 50.65 113 GLU B N 1
ATOM 999 C CA . GLU B 1 69 ? 15.137 64.381 36.695 1.00 52.61 113 GLU B CA 1
ATOM 1000 C C . GLU B 1 69 ? 13.917 63.702 36.090 1.00 45.50 113 GLU B C 1
ATOM 1001 O O . GLU B 1 69 ? 13.423 62.718 36.652 1.00 38.51 113 GLU B O 1
ATOM 1007 N N . ASP B 1 70 ? 13.416 64.207 34.960 1.00 37.94 114 ASP B N 1
ATOM 1008 C CA . ASP B 1 70 ? 12.329 63.517 34.276 1.00 36.62 114 ASP B CA 1
ATOM 1009 C C . ASP B 1 70 ? 12.778 62.144 33.796 1.00 42.66 114 ASP B C 1
ATOM 1010 O O . ASP B 1 70 ? 12.021 61.171 33.881 1.00 38.03 114 ASP B O 1
ATOM 1015 N N . VAL B 1 71 ? 14.014 62.045 33.298 1.00 41.03 115 VAL B N 1
ATOM 1016 C CA . VAL B 1 71 ? 14.542 60.755 32.866 1.00 35.02 115 VAL B CA 1
ATOM 1017 C C . VAL B 1 71 ? 14.709 59.823 34.058 1.00 39.96 115 VAL B C 1
ATOM 1018 O O . VAL B 1 71 ? 14.355 58.640 33.992 1.00 29.71 115 VAL B O 1
ATOM 1022 N N . LYS B 1 72 ? 15.243 60.341 35.167 1.00 38.78 116 LYS B N 1
ATOM 1023 C CA . LYS B 1 72 ? 15.377 59.523 36.368 1.00 37.96 116 LYS B CA 1
ATOM 1024 C C . LYS B 1 72 ? 14.016 59.059 36.870 1.00 35.58 116 LYS B C 1
ATOM 1025 O O . LYS B 1 72 ? 13.873 57.923 37.337 1.00 38.28 116 LYS B O 1
ATOM 1027 N N . GLU B 1 73 ? 13.003 59.923 36.779 1.00 36.53 117 GLU B N 1
ATOM 1028 C CA . GLU B 1 73 ? 11.658 59.525 37.180 1.00 36.16 117 GLU B CA 1
ATOM 1029 C C . GLU B 1 73 ? 11.134 58.407 36.288 1.00 40.24 117 GLU B C 1
ATOM 1030 O O . GLU B 1 73 ? 10.665 57.374 36.780 1.00 42.17 117 GLU B O 1
ATOM 1036 N N . ALA B 1 74 ? 11.227 58.587 34.967 1.00 45.83 118 ALA B N 1
ATOM 1037 C CA . ALA B 1 74 ? 10.742 57.567 34.043 1.00 31.22 118 ALA B CA 1
ATOM 1038 C C . ALA B 1 74 ? 11.515 56.263 34.195 1.00 30.39 118 ALA B C 1
ATOM 1039 O O . ALA B 1 74 ? 10.946 55.176 34.037 1.00 57.92 118 ALA B O 1
ATOM 1041 N N . LYS B 1 75 ? 12.813 56.347 34.502 1.00 39.12 119 LYS B N 1
ATOM 1042 C CA . LYS B 1 75 ? 13.604 55.130 34.660 1.00 28.04 119 LYS B CA 1
ATOM 1043 C C . LYS B 1 75 ? 13.171 54.344 35.892 1.00 35.33 119 LYS B C 1
ATOM 1044 O O . LYS B 1 75 ? 13.068 53.113 35.841 1.00 48.57 119 LYS B O 1
ATOM 1050 N N . GLU B 1 76 ? 12.911 55.035 37.005 1.00 41.05 120 GLU B N 1
ATOM 1051 C CA . GLU B 1 76 ? 12.518 54.341 38.228 1.00 33.32 120 GLU B CA 1
ATOM 1052 C C . GLU B 1 76 ? 11.171 53.647 38.067 1.00 36.57 120 GLU B C 1
ATOM 1053 O O . GLU B 1 76 ? 10.940 52.583 38.653 1.00 45.20 120 GLU B O 1
ATOM 1059 N N . MET B 1 77 ? 10.265 54.237 37.283 1.00 41.29 121 MET B N 1
ATOM 1060 C CA . MET B 1 77 ? 8.972 53.601 37.056 1.00 40.46 121 MET B CA 1
ATOM 1061 C C . MET B 1 77 ? 9.110 52.395 36.138 1.00 51.40 121 MET B C 1
ATOM 1062 O O . MET B 1 77 ? 8.396 51.400 36.300 1.00 53.84 121 MET B O 1
ATOM 1067 N N . ILE B 1 78 ? 10.016 52.465 35.166 1.00 50.65 122 ILE B N 1
ATOM 1068 C CA . ILE B 1 78 ? 10.248 51.329 34.284 1.00 44.08 122 ILE B CA 1
ATOM 1069 C C . ILE B 1 78 ? 10.993 50.222 35.015 1.00 45.24 122 ILE B C 1
ATOM 1070 O O . ILE B 1 78 ? 10.627 49.045 34.917 1.00 42.91 122 ILE B O 1
ATOM 1075 N N . MET B 1 79 ? 12.047 50.577 35.756 1.00 49.19 123 MET B N 1
ATOM 1076 C CA . MET B 1 79 ? 12.850 49.550 36.408 1.00 50.39 123 MET B CA 1
ATOM 1077 C C . MET B 1 79 ? 12.048 48.791 37.457 1.00 49.97 123 MET B C 1
ATOM 1078 O O . MET B 1 79 ? 12.272 47.595 37.653 1.00 49.09 123 MET B O 1
ATOM 1083 N N . SER B 1 80 ? 11.099 49.455 38.123 1.00 58.24 124 SER B N 1
ATOM 1084 C CA . SER B 1 80 ? 10.310 48.780 39.151 1.00 60.61 124 SER B CA 1
ATOM 1085 C C . SER B 1 80 ? 9.591 47.559 38.591 1.00 58.98 124 SER B C 1
ATOM 1086 O O . SER B 1 80 ? 9.474 46.531 39.268 1.00 76.75 124 SER B O 1
ATOM 1089 N N . VAL B 1 81 ? 9.112 47.652 37.355 1.00 45.78 125 VAL B N 1
ATOM 1090 C CA . VAL B 1 81 ? 8.356 46.568 36.738 1.00 43.55 125 VAL B CA 1
ATOM 1091 C C . VAL B 1 81 ? 9.258 45.653 35.918 1.00 40.69 125 VAL B C 1
ATOM 1092 O O . VAL B 1 81 ? 9.037 44.441 35.866 1.00 51.14 125 VAL B O 1
ATOM 1096 N N . LEU B 1 82 ? 10.291 46.211 35.285 1.00 44.28 126 LEU B N 1
ATOM 1097 C CA . LEU B 1 82 ? 11.086 45.500 34.290 1.00 39.47 126 LEU B CA 1
ATOM 1098 C C . LEU B 1 82 ? 12.513 45.217 34.748 1.00 42.20 126 LEU B C 1
ATOM 1099 O O . LEU B 1 82 ? 13.377 44.943 33.910 1.00 56.64 126 LEU B O 1
ATOM 1104 N N . ASP B 1 83 ? 12.788 45.274 36.051 1.00 53.41 127 ASP B N 1
ATOM 1105 C CA . ASP B 1 83 ? 14.166 45.135 36.509 1.00 49.54 127 ASP B CA 1
ATOM 1106 C C . ASP B 1 83 ? 14.658 43.705 36.337 1.00 47.02 127 ASP B C 1
ATOM 1107 O O . ASP B 1 83 ? 13.922 42.742 36.562 1.00 55.82 127 ASP B O 1
ATOM 1112 N N . THR B 1 84 ? 15.926 43.571 35.945 1.00 54.13 128 THR B N 1
ATOM 1113 C CA . THR B 1 84 ? 16.572 42.267 35.976 1.00 54.24 128 THR B CA 1
ATOM 1114 C C . THR B 1 84 ? 16.929 41.840 37.390 1.00 70.92 128 THR B C 1
ATOM 1115 O O . THR B 1 84 ? 17.314 40.684 37.595 1.00 61.50 128 THR B O 1
ATOM 1119 N N . LYS B 1 85 ? 16.817 42.742 38.358 1.00 77.57 129 LYS B N 1
ATOM 1120 C CA . LYS B 1 85 ? 17.197 42.473 39.734 1.00 77.01 129 LYS B CA 1
ATOM 1121 C C . LYS B 1 85 ? 16.058 41.898 40.560 1.00 76.14 129 LYS B C 1
ATOM 1122 O O . LYS B 1 85 ? 16.195 41.780 41.780 1.00 85.75 129 LYS B O 1
ATOM 1124 N N . SER B 1 86 ? 14.943 41.549 39.931 1.00 73.56 130 SER B N 1
ATOM 1125 C CA . SER B 1 86 ? 13.791 41.034 40.657 1.00 81.56 130 SER B CA 1
ATOM 1126 C C . SER B 1 86 ? 13.105 39.927 39.863 1.00 76.94 130 SER B C 1
ATOM 1127 O O . SER B 1 86 ? 13.491 38.759 39.941 1.00 77.70 130 SER B O 1
ATOM 1129 N N . SER C 1 1 ? 24.534 50.810 32.697 1.00 68.44 45 SER C N 1
ATOM 1130 C CA . SER C 1 1 ? 23.724 51.909 32.185 1.00 50.36 45 SER C CA 1
ATOM 1131 C C . SER C 1 1 ? 24.588 52.914 31.431 1.00 55.27 45 SER C C 1
ATOM 1132 O O . SER C 1 1 ? 25.625 53.352 31.929 1.00 65.32 45 SER C O 1
ATOM 1135 N N . MET C 1 2 ? 24.152 53.273 30.227 1.00 44.51 46 MET C N 1
ATOM 1136 C CA . MET C 1 2 ? 24.847 54.230 29.378 1.00 39.45 46 MET C CA 1
ATOM 1137 C C . MET C 1 2 ? 24.031 55.510 29.296 1.00 36.72 46 MET C C 1
ATOM 1138 O O . MET C 1 2 ? 22.832 55.465 29.000 1.00 36.38 46 MET C O 1
ATOM 1143 N N . SER C 1 3 ? 24.678 56.645 29.552 1.00 35.18 47 SER C N 1
ATOM 1144 C CA . SER C 1 3 ? 24.000 57.931 29.559 1.00 33.01 47 SER C CA 1
ATOM 1145 C C . SER C 1 3 ? 24.708 58.911 28.635 1.00 33.66 47 SER C C 1
ATOM 1146 O O . SER C 1 3 ? 25.937 58.916 28.533 1.00 34.68 47 SER C O 1
ATOM 1149 N N . GLU C 1 4 ? 23.911 59.741 27.959 1.00 33.34 48 GLU C N 1
ATOM 1150 C CA . GLU C 1 4 ? 24.410 60.837 27.131 1.00 33.93 48 GLU C CA 1
ATOM 1151 C C . GLU C 1 4 ? 23.750 62.124 27.612 1.00 35.21 48 GLU C C 1
ATOM 1152 O O . GLU C 1 4 ? 22.567 62.354 27.341 1.00 44.36 48 GLU C O 1
ATOM 1158 N N . GLU C 1 5 ? 24.511 62.962 28.317 1.00 30.96 49 GLU C N 1
ATOM 1159 C CA . GLU C 1 5 ? 23.974 64.131 29.004 1.00 29.46 49 GLU C CA 1
ATOM 1160 C C . GLU C 1 5 ? 24.492 65.415 28.366 1.00 30.33 49 GLU C C 1
ATOM 1161 O O . GLU C 1 5 ? 25.669 65.506 28.008 1.00 36.84 49 GLU C O 1
ATOM 1167 N N . ARG C 1 6 ? 23.609 66.410 28.248 1.00 31.35 50 ARG C N 1
ATOM 1168 C CA . ARG C 1 6 ? 23.896 67.679 27.577 1.00 31.64 50 ARG C CA 1
ATOM 1169 C C . ARG C 1 6 ? 23.482 68.807 28.515 1.00 30.85 50 ARG C C 1
ATOM 1170 O O . ARG C 1 6 ? 22.352 68.813 29.016 1.00 39.23 50 ARG C O 1
ATOM 1174 N N . PHE C 1 7 ? 24.406 69.732 28.790 1.00 31.14 51 PHE C N 1
ATOM 1175 C CA . PHE C 1 7 ? 24.188 70.785 29.776 1.00 31.04 51 PHE C CA 1
ATOM 1176 C C . PHE C 1 7 ? 24.866 72.072 29.321 1.00 34.17 51 PHE C C 1
ATOM 1177 O O . PHE C 1 7 ? 25.838 72.052 28.562 1.00 33.52 51 PHE C O 1
ATOM 1185 N N . ARG C 1 8 ? 24.349 73.200 29.807 1.00 37.51 52 ARG C N 1
ATOM 1186 C CA . ARG C 1 8 ? 24.917 74.498 29.468 1.00 35.55 52 ARG C CA 1
ATOM 1187 C C . ARG C 1 8 ? 26.096 74.822 30.374 1.00 34.99 52 ARG C C 1
ATOM 1188 O O . ARG C 1 8 ? 26.086 74.511 31.568 1.00 39.46 52 ARG C O 1
ATOM 1192 N N . VAL C 1 9 ? 27.122 75.444 29.794 1.00 38.87 53 VAL C N 1
ATOM 1193 C CA . VAL C 1 9 ? 28.236 75.990 30.550 1.00 42.92 53 VAL C CA 1
ATOM 1194 C C . VAL C 1 9 ? 28.334 77.476 30.236 1.00 51.85 53 VAL C C 1
ATOM 1195 O O . VAL C 1 9 ? 27.711 77.980 29.301 1.00 62.26 53 VAL C O 1
ATOM 1199 N N . ASP C 1 10 ? 29.122 78.178 31.044 1.00 40.58 54 ASP C N 1
ATOM 1200 C CA . ASP C 1 10 ? 29.305 79.606 30.835 1.00 43.52 54 ASP C CA 1
ATOM 1201 C C . ASP C 1 10 ? 30.159 79.848 29.598 1.00 45.09 54 ASP C C 1
ATOM 1202 O O . ASP C 1 10 ? 31.133 79.134 29.346 1.00 44.26 54 ASP C O 1
ATOM 1207 N N . ARG C 1 11 ? 29.788 80.868 28.823 1.00 38.66 55 ARG C N 1
ATOM 1208 C CA . ARG C 1 11 ? 30.474 81.119 27.561 1.00 34.47 55 ARG C CA 1
ATOM 1209 C C . ARG C 1 11 ? 31.907 81.584 27.791 1.00 36.27 55 ARG C C 1
ATOM 1210 O O . ARG C 1 11 ? 32.846 81.046 27.193 1.00 34.14 55 ARG C O 1
ATOM 1218 N N . LYS C 1 12 ? 32.098 82.578 28.661 1.00 55.53 56 LYS C N 1
ATOM 1219 C CA . LYS C 1 12 ? 33.437 83.118 28.872 1.00 40.10 56 LYS C CA 1
ATOM 1220 C C . LYS C 1 12 ? 34.339 82.116 29.582 1.00 44.90 56 LYS C C 1
ATOM 1221 O O . LYS C 1 12 ? 35.529 82.017 29.264 1.00 38.13 56 LYS C O 1
ATOM 1227 N N . LYS C 1 13 ? 33.798 81.372 30.550 1.00 37.83 57 LYS C N 1
ATOM 1228 C CA . LYS C 1 13 ? 34.599 80.351 31.215 1.00 36.64 57 LYS C CA 1
ATOM 1229 C C . LYS C 1 13 ? 35.063 79.295 30.223 1.00 29.90 57 LYS C C 1
ATOM 1230 O O . LYS C 1 13 ? 36.202 78.820 30.299 1.00 32.97 57 LYS C O 1
ATOM 1236 N N . LEU C 1 14 ? 34.197 78.923 29.278 1.00 38.00 58 LEU C N 1
ATOM 1237 C CA . LEU C 1 14 ? 34.588 77.945 28.270 1.00 29.72 58 LEU C CA 1
ATOM 1238 C C . LEU C 1 14 ? 35.627 78.524 27.319 1.00 31.52 58 LEU C C 1
ATOM 1239 O O . LEU C 1 14 ? 36.524 77.806 26.861 1.00 50.95 58 LEU C O 1
ATOM 1244 N N . GLU C 1 15 ? 35.529 79.823 27.013 1.00 33.50 59 GLU C N 1
ATOM 1245 C CA . GLU C 1 15 ? 36.546 80.452 26.175 1.00 36.60 59 GLU C CA 1
ATOM 1246 C C . GLU C 1 15 ? 37.919 80.380 26.832 1.00 37.37 59 GLU C C 1
ATOM 1247 O O . GLU C 1 15 ? 38.919 80.084 26.167 1.00 59.39 59 GLU C O 1
ATOM 1253 N N . ALA C 1 16 ? 37.983 80.631 28.143 1.00 36.52 60 ALA C N 1
ATOM 1254 C CA . ALA C 1 16 ? 39.266 80.639 28.838 1.00 38.26 60 ALA C CA 1
ATOM 1255 C C . ALA C 1 16 ? 39.909 79.259 28.841 1.00 44.12 60 ALA C C 1
ATOM 1256 O O . ALA C 1 16 ? 41.129 79.136 28.678 1.00 60.86 60 ALA C O 1
ATOM 1258 N N . MET C 1 17 ? 39.107 78.209 29.029 1.00 50.92 61 MET C N 1
ATOM 1259 C CA . MET C 1 17 ? 39.650 76.855 29.042 1.00 40.18 61 MET C CA 1
ATOM 1260 C C . MET C 1 17 ? 40.220 76.475 27.681 1.00 38.83 61 MET C C 1
ATOM 1261 O O . MET C 1 17 ? 41.335 75.949 27.592 1.00 57.23 61 MET C O 1
ATOM 1266 N N . LEU C 1 18 ? 39.473 76.740 26.607 1.00 36.31 62 LEU C N 1
ATOM 1267 C CA . LEU C 1 18 ? 39.961 76.399 25.275 1.00 40.76 62 LEU C CA 1
ATOM 1268 C C . LEU C 1 18 ? 41.187 77.224 24.910 1.00 49.86 62 LEU C C 1
ATOM 1269 O O . LEU C 1 18 ? 42.115 76.717 24.271 1.00 57.73 62 LEU C O 1
ATOM 1274 N N . GLN C 1 19 ? 41.210 78.500 25.303 1.00 46.12 63 GLN C N 1
ATOM 1275 C CA . GLN C 1 19 ? 42.391 79.319 25.056 1.00 47.79 63 GLN C CA 1
ATOM 1276 C C . GLN C 1 19 ? 43.578 78.820 25.867 1.00 49.41 63 GLN C C 1
ATOM 1277 O O . GLN C 1 19 ? 44.694 78.705 25.348 1.00 69.38 63 GLN C O 1
ATOM 1283 N N . ALA C 1 20 ? 43.353 78.513 27.149 1.00 46.88 64 ALA C N 1
ATOM 1284 C CA . ALA C 1 20 ? 44.433 78.007 27.988 1.00 49.17 64 ALA C CA 1
ATOM 1285 C C . ALA C 1 20 ? 44.948 76.668 27.485 1.00 61.31 64 ALA C C 1
ATOM 1286 O O . ALA C 1 20 ? 46.097 76.300 27.756 1.00 74.70 64 ALA C O 1
ATOM 1288 N N . ALA C 1 21 ? 44.109 75.927 26.756 1.00 51.75 65 ALA C N 1
ATOM 1289 C CA . ALA C 1 21 ? 44.540 74.661 26.177 1.00 49.93 65 ALA C CA 1
ATOM 1290 C C . ALA C 1 21 ? 45.562 74.881 25.069 1.00 55.05 65 ALA C C 1
ATOM 1291 O O . ALA C 1 21 ? 46.494 74.083 24.910 1.00 78.17 65 ALA C O 1
ATOM 1293 N N . ALA C 1 22 ? 45.399 75.953 24.292 1.00 60.92 66 ALA C N 1
ATOM 1294 C CA . ALA C 1 22 ? 46.323 76.289 23.214 1.00 68.01 66 ALA C CA 1
ATOM 1295 C C . ALA C 1 22 ? 47.736 76.489 23.741 1.00 74.21 66 ALA C C 1
ATOM 1296 O O . ALA C 1 22 ? 48.633 75.687 23.467 1.00 92.62 66 ALA C O 1
ATOM 1298 N N . GLU C 1 23 ? 47.942 77.571 24.487 1.00 69.54 67 GLU C N 1
ATOM 1299 C CA . GLU C 1 23 ? 49.231 77.867 25.109 1.00 74.41 67 GLU C CA 1
ATOM 1300 C C . GLU C 1 23 ? 49.272 77.170 26.463 1.00 80.99 67 GLU C C 1
ATOM 1301 O O . GLU C 1 23 ? 48.662 77.627 27.432 1.00 86.50 67 GLU C O 1
ATOM 1307 N N . GLY C 1 24 ? 49.986 76.052 26.530 1.00 79.60 68 GLY C N 1
ATOM 1308 C CA . GLY C 1 24 ? 50.063 75.273 27.752 1.00 71.70 68 GLY C CA 1
ATOM 1309 C C . GLY C 1 24 ? 50.710 73.917 27.557 1.00 75.34 68 GLY C C 1
ATOM 1310 O O . GLY C 1 24 ? 50.333 73.161 26.661 1.00 78.61 68 GLY C O 1
ATOM 1311 N N . GLU C 1 30 ? 45.885 66.408 26.882 1.00 95.12 74 GLU C N 1
ATOM 1312 C CA . GLU C 1 30 ? 46.300 67.780 26.615 1.00 97.00 74 GLU C CA 1
ATOM 1313 C C . GLU C 1 30 ? 45.190 68.772 26.953 1.00 91.33 74 GLU C C 1
ATOM 1314 O O . GLU C 1 30 ? 45.340 69.600 27.852 1.00 99.36 74 GLU C O 1
ATOM 1320 N N . ASP C 1 31 ? 44.080 68.682 26.222 1.00 88.19 75 ASP C N 1
ATOM 1321 C CA . ASP C 1 31 ? 42.952 69.579 26.425 1.00 70.94 75 ASP C CA 1
ATOM 1322 C C . ASP C 1 31 ? 42.369 69.402 27.825 1.00 66.58 75 ASP C C 1
ATOM 1323 O O . ASP C 1 31 ? 42.583 68.389 28.497 1.00 65.13 75 ASP C O 1
ATOM 1328 N N . PHE C 1 32 ? 41.630 70.422 28.270 1.00 64.92 76 PHE C N 1
ATOM 1329 C CA . PHE C 1 32 ? 40.915 70.313 29.538 1.00 61.25 76 PHE C CA 1
ATOM 1330 C C . PHE C 1 32 ? 39.910 69.171 29.494 1.00 63.05 76 PHE C C 1
ATOM 1331 O O . PHE C 1 32 ? 39.732 68.446 30.480 1.00 61.76 76 PHE C O 1
ATOM 1339 N N . PHE C 1 33 ? 39.263 68.982 28.341 1.00 58.31 77 PHE C N 1
ATOM 1340 C CA . PHE C 1 33 ? 38.273 67.924 28.184 1.00 56.12 77 PHE C CA 1
ATOM 1341 C C . PHE C 1 33 ? 38.928 66.575 27.901 1.00 57.47 77 PHE C C 1
ATOM 1342 O O . PHE C 1 33 ? 38.446 65.540 28.376 1.00 63.79 77 PHE C O 1
ATOM 1350 N N . GLN C 1 34 ? 40.022 66.560 27.133 1.00 61.00 78 GLN C N 1
ATOM 1351 C CA . GLN C 1 34 ? 40.683 65.293 26.831 1.00 62.94 78 GLN C CA 1
ATOM 1352 C C . GLN C 1 34 ? 41.287 64.665 28.080 1.00 62.03 78 GLN C C 1
ATOM 1353 O O . GLN C 1 34 ? 41.453 63.442 28.139 1.00 63.46 78 GLN C O 1
ATOM 1359 N N . LYS C 1 35 ? 41.631 65.481 29.078 1.00 57.14 79 LYS C N 1
ATOM 1360 C CA . LYS C 1 35 ? 42.090 64.934 30.349 1.00 60.27 79 LYS C CA 1
ATOM 1361 C C . LYS C 1 35 ? 40.928 64.336 31.128 1.00 55.72 79 LYS C C 1
ATOM 1362 O O . LYS C 1 35 ? 41.037 63.237 31.683 1.00 53.90 79 LYS C O 1
ATOM 1364 N N . ILE C 1 36 ? 39.801 65.051 31.175 1.00 50.84 80 ILE C N 1
ATOM 1365 C CA . ILE C 1 36 ? 38.620 64.555 31.873 1.00 45.10 80 ILE C CA 1
ATOM 1366 C C . ILE C 1 36 ? 38.057 63.324 31.177 1.00 42.18 80 ILE C C 1
ATOM 1367 O O . ILE C 1 36 ? 37.502 62.432 31.830 1.00 40.44 80 ILE C O 1
ATOM 1372 N N . MET C 1 37 ? 38.196 63.244 29.851 1.00 43.09 81 MET C N 1
ATOM 1373 C CA . MET C 1 37 ? 37.731 62.064 29.127 1.00 42.22 81 MET C CA 1
ATOM 1374 C C . MET C 1 37 ? 38.484 60.817 29.571 1.00 53.44 81 MET C C 1
ATOM 1375 O O . MET C 1 37 ? 37.890 59.748 29.748 1.00 66.08 81 MET C O 1
ATOM 1380 N N . GLU C 1 38 ? 39.801 60.937 29.754 1.00 59.28 82 GLU C N 1
ATOM 1381 C CA . GLU C 1 38 ? 40.602 59.787 30.159 1.00 55.24 82 GLU C CA 1
ATOM 1382 C C . GLU C 1 38 ? 40.378 59.447 31.626 1.00 53.66 82 GLU C C 1
ATOM 1383 O O . GLU C 1 38 ? 40.377 58.269 32.004 1.00 54.77 82 GLU C O 1
ATOM 1389 N N . GLU C 1 39 ? 40.186 60.467 32.464 1.00 53.77 83 GLU C N 1
ATOM 1390 C CA . GLU C 1 39 ? 40.011 60.238 33.894 1.00 55.20 83 GLU C CA 1
ATOM 1391 C C . GLU C 1 39 ? 38.679 59.564 34.194 1.00 47.96 83 GLU C C 1
ATOM 1392 O O . GLU C 1 39 ? 38.599 58.700 35.076 1.00 55.47 83 GLU C O 1
ATOM 1394 N N . THR C 1 40 ? 37.623 59.945 33.480 1.00 43.83 84 THR C N 1
ATOM 1395 C CA . THR C 1 40 ? 36.290 59.415 33.725 1.00 46.77 84 THR C CA 1
ATOM 1396 C C . THR C 1 40 ? 35.853 58.392 32.686 1.00 48.90 84 THR C C 1
ATOM 1397 O O . THR C 1 40 ? 34.744 57.863 32.793 1.00 54.52 84 THR C O 1
ATOM 1401 N N . ASN C 1 41 ? 36.697 58.097 31.697 1.00 46.48 85 ASN C N 1
ATOM 1402 C CA . ASN C 1 41 ? 36.390 57.133 30.639 1.00 40.98 85 ASN C CA 1
ATOM 1403 C C . ASN C 1 41 ? 35.116 57.522 29.888 1.00 38.87 85 ASN C C 1
ATOM 1404 O O . ASN C 1 41 ? 34.204 56.714 29.705 1.00 43.03 85 ASN C O 1
ATOM 1409 N N . THR C 1 42 ? 35.062 58.775 29.444 1.00 34.92 86 THR C N 1
ATOM 1410 C CA . THR C 1 42 ? 33.895 59.312 28.759 1.00 36.86 86 THR C CA 1
ATOM 1411 C C . THR C 1 42 ? 34.311 59.937 27.435 1.00 33.00 86 THR C C 1
ATOM 1412 O O . THR C 1 42 ? 35.497 60.0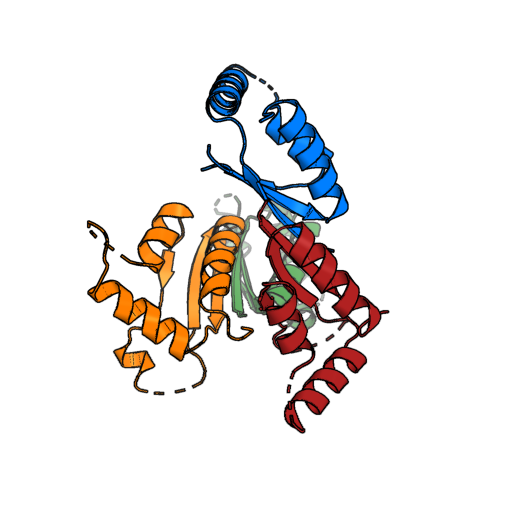37 27.109 1.00 36.61 86 THR C O 1
ATOM 1416 N N . GLN C 1 43 ? 33.308 60.360 26.669 1.00 31.75 87 GLN C N 1
ATOM 1417 C CA . GLN C 1 43 ? 33.507 61.062 25.405 1.00 30.19 87 GLN C CA 1
ATOM 1418 C C . GLN C 1 43 ? 32.757 62.385 25.483 1.00 26.92 87 GLN C C 1
ATOM 1419 O O . GLN C 1 43 ? 31.522 62.399 25.551 1.00 50.29 87 GLN C O 1
ATOM 1425 N N . ILE C 1 44 ? 33.497 63.491 25.481 1.00 33.91 88 ILE C N 1
ATOM 1426 C CA . ILE C 1 44 ? 32.938 64.823 25.673 1.00 26.66 88 ILE C CA 1
ATOM 1427 C C . ILE C 1 44 ? 32.943 65.565 24.344 1.00 37.35 88 ILE C C 1
ATOM 1428 O O . ILE C 1 44 ? 33.932 65.526 23.602 1.00 43.65 88 ILE C O 1
ATOM 1433 N N . ALA C 1 45 ? 31.835 66.241 24.047 1.00 41.56 89 ALA C N 1
ATOM 1434 C CA . ALA C 1 45 ? 31.709 67.070 22.856 1.00 30.52 89 ALA C CA 1
ATOM 1435 C C . ALA C 1 45 ? 31.459 68.509 23.279 1.00 32.07 89 ALA C C 1
ATOM 1436 O O . ALA C 1 45 ? 30.589 68.772 24.117 1.00 35.80 89 ALA C O 1
ATOM 1438 N N . TRP C 1 46 ? 32.216 69.432 22.696 1.00 33.09 90 TRP C N 1
ATOM 1439 C CA . TRP C 1 46 ? 32.146 70.839 23.046 1.00 41.07 90 TRP C CA 1
ATOM 1440 C C . TRP C 1 46 ? 32.249 71.683 21.786 1.00 38.64 90 TRP 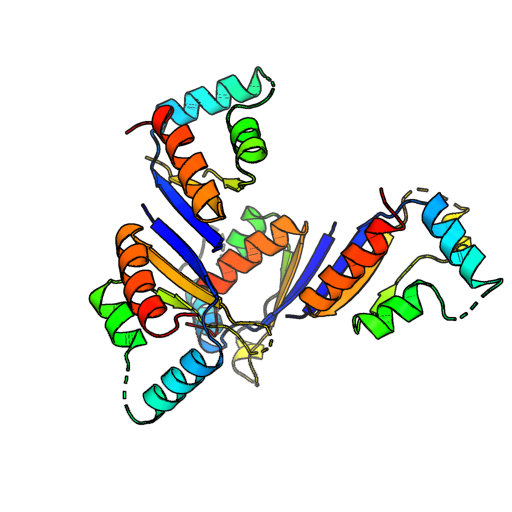C C 1
ATOM 1441 O O . TRP C 1 46 ? 32.878 71.266 20.806 1.00 39.38 90 TRP C O 1
ATOM 1452 N N . PRO C 1 47 ? 31.633 72.863 21.777 1.00 47.78 91 PRO C N 1
ATOM 1453 C CA . PRO C 1 47 ? 31.777 73.758 20.626 1.00 39.52 91 PRO C CA 1
ATOM 1454 C C . PRO C 1 47 ? 33.159 74.390 20.609 1.00 40.01 91 PRO C C 1
ATOM 1455 O O . PRO C 1 47 ? 33.722 74.733 21.652 1.00 40.70 91 PRO C O 1
ATOM 1459 N N . SER C 1 48 ? 33.709 74.529 19.406 1.00 40.37 92 SER C N 1
ATOM 1460 C CA . SER C 1 48 ? 34.974 75.230 19.244 1.00 50.36 92 SER C CA 1
ATOM 1461 C C . SER C 1 48 ? 34.826 76.691 19.663 1.00 54.07 92 SER C C 1
ATOM 1462 O O . SER C 1 48 ? 33.743 77.276 19.574 1.00 62.81 92 SER C O 1
ATOM 1465 N N . LYS C 1 49 ? 35.930 77.283 20.140 1.00 50.40 93 LYS C N 1
ATOM 1466 C CA . LYS C 1 49 ? 35.917 78.704 20.484 1.00 50.03 93 LYS C CA 1
ATOM 1467 C C . LYS C 1 49 ? 35.500 79.554 19.294 1.00 48.33 93 LYS C C 1
ATOM 1468 O O . LYS C 1 49 ? 35.007 80.675 19.467 1.00 54.71 93 LYS C O 1
ATOM 1470 N N . LEU C 1 50 ? 35.696 79.035 18.081 1.00 50.83 94 LEU C N 1
ATOM 1471 C CA . LEU C 1 50 ? 35.206 79.705 16.884 1.00 49.32 94 LEU C CA 1
ATOM 1472 C C . LEU C 1 50 ? 33.682 79.782 16.886 1.00 50.05 94 LEU C C 1
ATOM 1473 O O . LEU C 1 50 ? 33.102 80.851 16.659 1.00 67.36 94 LEU C O 1
ATOM 1478 N N . LYS C 1 51 ? 33.014 78.652 17.142 1.00 48.38 95 LYS C N 1
ATOM 1479 C CA . LYS C 1 51 ? 31.553 78.646 17.186 1.00 48.96 95 LYS C CA 1
ATOM 1480 C C . LYS C 1 51 ? 31.020 79.433 18.377 1.00 58.91 95 LYS C C 1
ATOM 1481 O O . LYS C 1 51 ? 29.899 79.952 18.326 1.00 58.55 95 LYS C O 1
ATOM 1487 N N . ILE C 1 52 ? 31.810 79.544 19.447 1.00 53.81 96 ILE C N 1
ATOM 1488 C CA . ILE C 1 52 ? 31.335 80.205 20.658 1.00 51.49 96 ILE C CA 1
ATOM 1489 C C . ILE C 1 52 ? 31.287 81.718 20.467 1.00 54.81 96 ILE C C 1
ATOM 1490 O O . ILE C 1 52 ? 30.332 82.382 20.890 1.00 76.98 96 ILE C O 1
ATOM 1495 N N . GLY C 1 53 ? 32.306 82.286 19.820 1.00 55.36 97 GLY C N 1
ATOM 1496 C CA . GLY C 1 53 ? 32.390 83.737 19.716 1.00 59.15 97 GLY C CA 1
ATOM 1497 C C . GLY C 1 53 ? 31.263 84.339 18.899 1.00 67.11 97 GLY C C 1
ATOM 1498 O O . GLY C 1 53 ? 30.844 85.476 19.135 1.00 78.66 97 GLY C O 1
ATOM 1499 N N . ALA C 1 54 ? 30.766 83.591 17.919 1.00 67.47 98 ALA C N 1
ATOM 1500 C CA . ALA C 1 54 ? 29.678 84.056 17.067 1.00 68.99 98 ALA C CA 1
ATOM 1501 C C . ALA C 1 54 ? 28.407 84.284 17.883 1.00 77.00 98 ALA C C 1
ATOM 1502 O O . ALA C 1 54 ? 27.312 83.926 17.458 1.00 88.66 98 ALA C O 1
ATOM 1504 N N . ASP C 1 59 ? 24.186 80.616 25.965 1.00 64.83 103 ASP C N 1
ATOM 1505 C CA . ASP C 1 59 ? 25.250 79.809 26.552 1.00 60.22 103 ASP C CA 1
ATOM 1506 C C . ASP C 1 59 ? 25.460 78.503 25.793 1.00 57.46 103 ASP C C 1
ATOM 1507 O O . ASP C 1 59 ? 24.497 77.836 25.415 1.00 68.19 103 ASP C O 1
ATOM 1512 N N . PRO C 1 60 ? 26.721 78.136 25.584 1.00 44.79 104 PRO C N 1
ATOM 1513 C CA . PRO C 1 60 ? 27.022 76.894 24.865 1.00 41.01 104 PRO C CA 1
ATOM 1514 C C . PRO C 1 60 ? 26.725 75.668 25.715 1.00 36.66 104 PRO C C 1
ATOM 1515 O O . PRO C 1 60 ? 26.554 75.743 26.934 1.00 44.80 104 PRO C O 1
ATOM 1519 N N . HIS C 1 61 ? 26.676 74.518 25.047 1.00 39.73 105 HIS C N 1
ATOM 1520 C CA . HIS C 1 61 ? 26.382 73.248 25.691 1.00 33.23 105 HIS C CA 1
ATOM 1521 C C . HIS C 1 61 ? 27.578 72.308 25.616 1.00 28.31 105 HIS C C 1
ATOM 1522 O O . HIS C 1 61 ? 28.400 72.385 24.698 1.00 36.73 105 HIS C O 1
ATOM 1529 N N . ILE C 1 62 ? 27.657 71.409 26.595 1.00 26.16 106 ILE C N 1
ATOM 1530 C CA . ILE C 1 62 ? 28.663 70.355 26.649 1.00 24.57 106 ILE C CA 1
ATOM 1531 C C . ILE C 1 62 ? 27.931 69.023 26.736 1.00 22.66 106 ILE C C 1
ATOM 1532 O O . ILE C 1 62 ? 26.990 68.880 27.526 1.00 31.78 106 ILE C O 1
ATOM 1537 N N . LYS C 1 63 ? 28.352 68.057 25.922 1.00 42.33 107 LYS C N 1
ATOM 1538 C CA . LYS C 1 63 ? 27.734 66.738 25.889 1.00 26.73 107 LYS C CA 1
ATOM 1539 C C . LYS C 1 63 ? 28.747 65.696 26.334 1.00 25.19 107 LYS C C 1
ATOM 1540 O O . LYS C 1 63 ? 29.864 65.648 25.811 1.00 31.88 107 LYS C O 1
ATOM 1546 N N . VAL C 1 64 ? 28.355 64.867 27.296 1.00 26.26 108 VAL C N 1
ATOM 1547 C CA . VAL C 1 64 ? 29.216 63.833 27.854 1.00 31.14 108 VAL C CA 1
ATOM 1548 C C . VAL C 1 64 ? 28.511 62.493 27.705 1.00 21.02 108 VAL C C 1
ATOM 1549 O O . VAL C 1 64 ? 27.290 62.403 27.878 1.00 38.39 108 VAL C O 1
ATOM 1553 N N . SER C 1 65 ? 29.276 61.452 27.377 1.00 28.54 109 SER C N 1
ATOM 1554 C CA . SER C 1 65 ? 28.707 60.140 27.110 1.00 32.05 109 SER C CA 1
ATOM 1555 C C . SER C 1 65 ? 29.528 59.068 27.812 1.00 25.13 109 SER C C 1
ATOM 1556 O O . SER C 1 65 ? 30.747 59.188 27.949 1.00 30.86 109 SER C O 1
ATOM 1559 N N . GLY C 1 66 ? 28.849 58.023 28.256 1.00 31.02 110 GLY C N 1
ATOM 1560 C CA . GLY C 1 66 ? 29.500 56.903 28.901 1.00 29.42 110 GLY C CA 1
ATOM 1561 C C . GLY C 1 66 ? 28.592 56.288 29.948 1.00 32.85 110 GLY C C 1
ATOM 1562 O O . GLY C 1 66 ? 27.374 56.450 29.916 1.00 36.11 110 GLY C O 1
ATOM 1563 N N . LYS C 1 67 ? 29.220 55.559 30.873 1.00 39.93 111 LYS C N 1
ATOM 1564 C CA . LYS C 1 67 ? 28.498 55.003 32.010 1.00 40.12 111 LYS C CA 1
ATOM 1565 C C . LYS C 1 67 ? 27.812 56.116 32.792 1.00 35.09 111 LYS C C 1
ATOM 1566 O O . LYS C 1 67 ? 28.302 57.247 32.854 1.00 46.70 111 LYS C O 1
ATOM 1572 N N . LYS C 1 68 ? 26.663 55.789 33.395 1.00 36.71 112 LYS C N 1
ATOM 1573 C CA . LYS C 1 68 ? 25.875 56.804 34.089 1.00 35.95 112 LYS C CA 1
ATOM 1574 C C . LYS C 1 68 ? 26.697 57.537 35.143 1.00 40.70 112 LYS C C 1
ATOM 1575 O O . LYS C 1 68 ? 26.583 58.761 35.278 1.00 47.04 112 LYS C O 1
ATOM 1579 N N . GLU C 1 69 ? 27.534 56.816 35.889 1.00 46.68 113 GLU C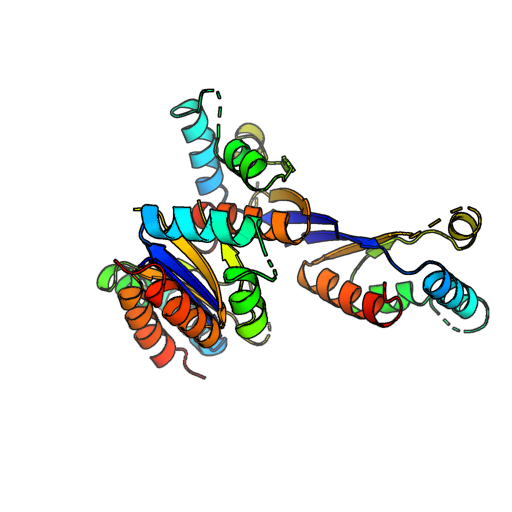 N 1
ATOM 1580 C CA . GLU C 1 69 ? 28.343 57.440 36.926 1.00 52.70 113 GLU C CA 1
ATOM 1581 C C . GLU C 1 69 ? 29.651 58.004 36.392 1.00 48.71 113 GLU C C 1
ATOM 1582 O O . GLU C 1 69 ? 30.245 58.880 37.030 1.00 46.76 113 GLU C O 1
ATOM 1588 N N . ASP C 1 70 ? 30.119 57.524 35.239 1.00 41.54 114 ASP C N 1
ATOM 1589 C CA . ASP C 1 70 ? 31.230 58.194 34.576 1.00 35.37 114 ASP C CA 1
ATOM 1590 C C . ASP C 1 70 ? 30.793 59.548 34.037 1.00 45.03 114 ASP C C 1
ATOM 1591 O O . ASP C 1 70 ? 31.558 60.518 34.076 1.00 41.79 114 ASP C O 1
ATOM 1596 N N . VAL C 1 71 ? 29.562 59.627 33.531 1.00 42.59 115 VAL C N 1
ATOM 1597 C CA . VAL C 1 71 ? 29.034 60.888 33.027 1.00 32.27 115 VAL C CA 1
ATOM 1598 C C . VAL C 1 71 ? 28.773 61.852 34.176 1.00 38.61 115 VAL C C 1
ATOM 1599 O O . VAL C 1 71 ? 29.150 63.027 34.116 1.00 40.39 115 VAL C O 1
ATOM 1603 N N . LYS C 1 72 ? 28.126 61.369 35.241 1.00 32.72 116 LYS C N 1
ATOM 1604 C CA . LYS C 1 72 ? 27.870 62.225 36.394 1.00 37.94 116 LYS C CA 1
ATOM 1605 C C . LYS C 1 72 ? 29.174 62.721 37.005 1.00 49.41 116 LYS C C 1
ATOM 1606 O O . LYS C 1 72 ? 29.252 63.863 37.473 1.00 47.46 116 LYS C O 1
ATOM 1608 N N . GLU C 1 73 ? 30.210 61.877 37.008 1.00 46.15 117 GLU C N 1
ATOM 1609 C CA . GLU C 1 73 ? 31.533 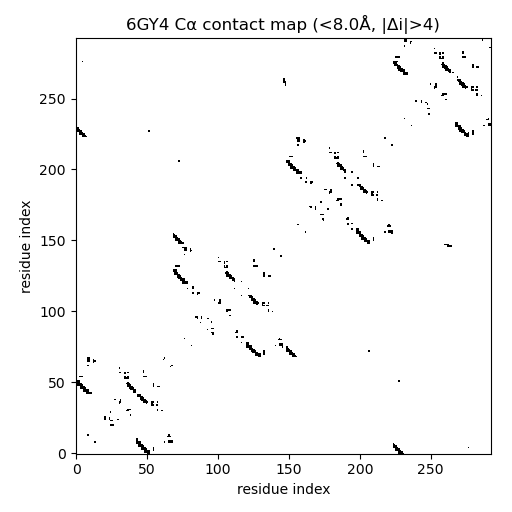62.315 37.441 1.00 38.11 117 GLU C CA 1
ATOM 1610 C C . GLU C 1 73 ? 32.018 63.487 36.599 1.00 42.71 117 GLU C C 1
ATOM 1611 O O . GLU C 1 73 ? 32.300 64.573 37.117 1.00 48.35 117 GLU C O 1
ATOM 1617 N N . ALA C 1 74 ? 32.105 63.274 35.283 1.00 44.59 118 ALA C N 1
ATOM 1618 C CA . ALA C 1 74 ? 32.676 64.274 34.388 1.00 32.71 118 ALA C CA 1
ATOM 1619 C C . ALA C 1 74 ? 31.887 65.576 34.415 1.00 30.61 118 ALA C C 1
ATOM 1620 O O . ALA C 1 74 ? 32.467 66.660 34.282 1.00 41.65 118 ALA C O 1
ATOM 1622 N N . LYS C 1 75 ? 30.564 65.493 34.574 1.00 42.90 119 LYS C N 1
ATOM 1623 C CA . LYS C 1 75 ? 29.760 66.709 34.632 1.00 37.76 119 LYS C CA 1
ATOM 1624 C C . LYS C 1 75 ? 30.100 67.528 35.871 1.00 46.49 119 LYS C C 1
ATOM 1625 O O . LYS C 1 75 ? 30.279 68.748 35.792 1.00 49.64 119 LYS C O 1
ATOM 1631 N N . GLU C 1 76 ? 30.194 66.867 37.029 1.00 49.93 120 GLU C N 1
ATOM 1632 C CA . GLU C 1 76 ? 30.546 67.568 38.260 1.00 48.61 120 GLU C CA 1
ATOM 1633 C C . GLU C 1 76 ? 31.937 68.180 38.171 1.00 45.75 120 GLU C C 1
ATOM 1634 O O . GLU C 1 76 ? 32.193 69.245 38.746 1.00 50.30 120 GLU C O 1
ATOM 1640 N N . MET C 1 77 ? 32.852 67.517 37.461 1.00 39.65 121 MET C N 1
ATOM 1641 C CA . MET C 1 77 ? 34.181 68.085 37.269 1.00 39.51 121 MET C CA 1
ATOM 1642 C C . MET C 1 77 ? 34.132 69.295 36.346 1.00 41.55 121 MET C C 1
ATOM 1643 O O . MET C 1 77 ? 34.768 70.318 36.621 1.00 58.17 121 MET C O 1
ATOM 1648 N N . ILE C 1 78 ? 33.386 69.195 35.245 1.00 46.31 122 ILE C N 1
ATOM 1649 C CA . ILE C 1 78 ? 33.319 70.292 34.288 1.00 30.63 122 ILE C CA 1
ATOM 1650 C C . ILE C 1 78 ? 32.525 71.459 34.860 1.00 32.44 122 ILE C C 1
ATOM 1651 O O . ILE C 1 78 ? 32.928 72.620 34.729 1.00 46.85 122 ILE C O 1
ATOM 1656 N N . MET C 1 79 ? 31.394 71.172 35.514 1.00 53.29 123 MET C N 1
ATOM 1657 C CA . MET C 1 79 ? 30.528 72.240 36.004 1.00 44.67 123 MET C CA 1
ATOM 1658 C C . MET C 1 79 ? 31.213 73.094 37.063 1.00 64.15 123 MET C C 1
ATOM 1659 O O . MET C 1 79 ? 30.971 74.303 37.124 1.00 82.74 123 MET C O 1
ATOM 1664 N N . SER C 1 80 ? 32.058 72.494 37.903 1.00 54.95 124 SER C N 1
ATOM 1665 C CA . SER C 1 80 ? 32.734 73.264 38.941 1.00 46.36 124 SER C CA 1
ATOM 1666 C C . SER C 1 80 ? 33.622 74.343 38.337 1.00 54.97 124 SER C C 1
ATOM 1667 O O . SER C 1 80 ? 33.678 75.467 38.846 1.00 56.84 124 SER C O 1
ATOM 1670 N N . VAL C 1 81 ? 34.323 74.018 37.250 1.00 60.46 125 VAL C N 1
ATOM 1671 C CA . VAL C 1 81 ? 35.175 75.000 36.588 1.00 45.34 125 VAL C CA 1
ATOM 1672 C C . VAL C 1 81 ? 34.339 75.938 35.728 1.00 45.43 125 VAL C C 1
ATOM 1673 O O . VAL C 1 81 ? 34.610 77.142 35.653 1.00 55.93 125 VAL C O 1
ATOM 1677 N N . LEU C 1 82 ? 33.304 75.406 35.075 1.00 55.31 126 LEU C N 1
ATOM 1678 C CA . LEU C 1 82 ? 32.497 76.149 34.115 1.00 37.69 126 LEU C CA 1
ATOM 1679 C C . LEU C 1 82 ? 31.097 76.443 34.646 1.00 39.74 126 LEU C C 1
ATOM 1680 O O . LEU C 1 82 ? 30.113 76.348 33.905 1.00 68.10 126 LEU C O 1
ATOM 1685 N N . ASP C 1 83 ? 31.007 76.804 35.930 1.00 66.47 127 ASP C N 1
ATOM 1686 C CA . ASP C 1 83 ? 29.769 77.165 36.618 1.00 64.95 127 ASP C CA 1
ATOM 1687 C C . ASP C 1 83 ? 28.872 78.061 35.768 1.00 67.14 127 ASP C C 1
ATOM 1688 O O . ASP C 1 83 ? 29.369 78.893 35.003 1.00 87.91 127 ASP C O 1
ATOM 1693 N N . THR C 1 84 ? 27.556 77.878 35.898 1.00 71.56 128 THR C N 1
ATOM 1694 C CA . THR C 1 84 ? 26.531 78.636 35.170 1.00 57.70 128 THR C CA 1
ATOM 1695 C C . THR C 1 84 ? 26.558 78.366 33.670 1.00 54.85 128 THR C C 1
ATOM 1696 O O . THR C 1 84 ? 25.505 78.121 33.062 1.00 50.63 128 THR C O 1
ATOM 1700 N N . SER D 1 1 ? 1.359 52.820 55.015 1.00 51.79 45 SER D N 1
ATOM 1701 C CA . SER D 1 1 ? 2.000 53.494 53.891 1.00 47.12 45 SER D CA 1
ATOM 1702 C C . SER D 1 1 ? 2.900 52.529 53.122 1.00 46.27 45 SER D C 1
ATOM 1703 O O . SER D 1 1 ? 3.222 51.449 53.614 1.00 53.48 45 SER D O 1
ATOM 1706 N N . MET D 1 2 ? 3.290 52.914 51.910 1.00 43.73 46 MET D N 1
ATOM 1707 C CA . MET D 1 2 ? 4.172 52.107 51.077 1.00 42.23 46 MET D CA 1
ATOM 1708 C C . MET D 1 2 ? 5.560 52.731 51.077 1.00 40.15 46 MET D C 1
ATOM 1709 O O . MET D 1 2 ? 5.700 53.945 50.898 1.00 45.66 46 MET D O 1
ATOM 1714 N N . SER D 1 3 ? 6.581 51.902 51.272 1.00 39.14 47 SER D N 1
ATOM 1715 C CA . SER D 1 3 ? 7.938 52.384 51.466 1.00 40.43 47 SER D CA 1
ATOM 1716 C C . SER D 1 3 ? 8.881 51.682 50.499 1.00 40.52 47 SER D C 1
ATOM 1717 O O . SER D 1 3 ? 8.605 50.581 50.019 1.00 36.62 47 SER D O 1
ATOM 1720 N N . GLU D 1 4 ? 10.006 52.337 50.219 1.00 44.00 48 GLU D N 1
ATOM 1721 C CA . GLU D 1 4 ? 11.026 51.774 49.338 1.00 40.23 48 GLU D CA 1
ATOM 1722 C C . GLU D 1 4 ? 12.383 52.204 49.874 1.00 45.07 48 GLU D C 1
ATOM 1723 O O . GLU D 1 4 ? 12.767 53.366 49.715 1.00 55.33 48 GLU D O 1
ATOM 1729 N N . GLU D 1 5 ? 13.107 51.279 50.501 1.00 40.64 49 GLU D N 1
ATOM 1730 C CA . GLU D 1 5 ? 14.361 51.598 51.169 1.00 38.60 49 GLU D CA 1
ATOM 1731 C C . GLU D 1 5 ? 15.550 51.052 50.389 1.00 39.28 49 GLU D C 1
ATOM 1732 O O . GLU D 1 5 ? 15.523 49.915 49.908 1.00 45.30 49 GLU D O 1
ATOM 1738 N N . ARG D 1 6 ? 16.589 51.878 50.264 1.00 43.06 50 ARG D N 1
ATOM 1739 C CA . ARG D 1 6 ? 17.825 51.527 49.572 1.00 35.21 50 ARG D CA 1
ATOM 1740 C C . ARG D 1 6 ? 18.988 51.766 50.523 1.00 35.21 50 ARG D C 1
ATOM 1741 O O . ARG D 1 6 ? 19.190 52.893 50.991 1.00 36.72 50 ARG D O 1
ATOM 1749 N N . PHE D 1 7 ? 19.749 50.710 50.807 1.00 37.72 51 PHE D N 1
ATOM 1750 C CA . PHE D 1 7 ? 20.801 50.762 51.809 1.00 37.33 51 PHE D CA 1
ATOM 1751 C C . PHE D 1 7 ? 21.974 49.898 51.374 1.00 36.02 51 PHE D C 1
ATOM 1752 O O . PHE D 1 7 ? 21.804 48.894 50.677 1.00 43.19 51 PHE D O 1
ATOM 1760 N N . ARG D 1 8 ? 23.169 50.297 51.801 1.00 51.43 52 ARG D N 1
ATOM 1761 C CA . ARG D 1 8 ? 24.385 49.579 51.448 1.00 38.21 52 ARG D CA 1
ATOM 1762 C C . ARG D 1 8 ? 24.530 48.322 52.296 1.00 43.01 52 ARG D C 1
ATOM 1763 O O . ARG D 1 8 ? 24.170 48.305 53.476 1.00 38.19 52 ARG D O 1
ATOM 1765 N N . VAL D 1 9 ? 25.050 47.262 51.680 1.00 38.36 53 VAL D N 1
ATOM 1766 C CA . VAL D 1 9 ? 25.331 46.008 52.365 1.00 36.11 53 VAL D CA 1
ATOM 1767 C C . VAL D 1 9 ? 26.761 45.603 52.046 1.00 38.93 53 VAL D C 1
ATOM 1768 O O . VAL D 1 9 ? 27.333 46.016 51.032 1.00 50.94 53 VAL D O 1
ATOM 1772 N N . ASP D 1 10 ? 27.343 44.793 52.927 1.00 40.78 54 ASP D N 1
ATOM 1773 C CA . ASP D 1 10 ? 28.708 44.328 52.721 1.00 38.76 54 ASP D CA 1
ATOM 1774 C C . ASP D 1 10 ? 28.784 43.456 51.473 1.00 38.45 54 ASP D C 1
ATOM 1775 O O . ASP D 1 10 ? 27.978 42.538 51.294 1.00 35.09 54 ASP D O 1
ATOM 1780 N N . ARG D 1 11 ? 29.756 43.755 50.606 1.00 48.42 55 ARG D N 1
ATOM 1781 C CA . ARG D 1 11 ? 29.853 43.055 49.329 1.00 46.30 55 ARG D CA 1
ATOM 1782 C C . ARG D 1 11 ? 30.185 41.581 49.522 1.00 36.02 55 ARG D C 1
ATOM 1783 O O . ARG D 1 11 ? 29.592 40.720 48.864 1.00 35.63 55 ARG D O 1
ATOM 1785 N N . LYS D 1 12 ? 31.131 41.270 50.410 1.00 37.39 56 LYS D N 1
ATOM 1786 C CA . LYS D 1 12 ? 31.532 39.880 50.599 1.00 36.79 56 LYS D CA 1
ATOM 1787 C C . LYS D 1 12 ? 30.409 39.064 51.226 1.00 49.14 56 LYS D C 1
ATOM 1788 O O . LYS D 1 12 ? 30.166 37.919 50.831 1.00 59.00 56 LYS D O 1
ATOM 1794 N N . LYS D 1 13 ? 29.717 39.635 52.215 1.00 48.39 57 LYS D N 1
ATOM 1795 C CA . LYS D 1 13 ? 28.608 38.922 52.839 1.00 35.83 57 LYS D CA 1
ATOM 1796 C C . LYS D 1 13 ? 27.482 38.686 51.843 1.00 36.83 57 LYS D C 1
ATOM 1797 O O . LYS D 1 13 ? 26.894 37.599 51.805 1.00 33.38 57 LYS D O 1
ATOM 1803 N N . LEU D 1 14 ? 27.168 39.694 51.026 1.00 37.91 58 LEU D N 1
ATOM 1804 C CA . LEU D 1 14 ? 26.167 39.514 49.981 1.00 45.41 58 LEU D CA 1
ATOM 1805 C C . LEU D 1 14 ? 26.599 38.443 48.988 1.00 44.37 58 LEU D C 1
ATOM 1806 O O . LEU D 1 14 ? 25.777 37.638 48.535 1.00 56.23 58 LEU D O 1
ATOM 1811 N N . GLU D 1 15 ? 27.890 38.410 48.646 1.00 36.29 59 GLU D N 1
ATOM 1812 C CA . GLU D 1 15 ? 28.378 37.415 47.697 1.00 36.82 59 GLU D CA 1
ATOM 1813 C C . GLU D 1 15 ? 28.282 36.008 48.271 1.00 38.88 59 GLU D C 1
ATOM 1814 O O . GLU D 1 15 ? 27.965 35.055 47.549 1.00 35.38 59 GLU D O 1
ATOM 1820 N N . ALA D 1 16 ? 28.560 35.855 49.568 1.00 33.22 60 ALA D N 1
ATOM 1821 C CA . ALA D 1 16 ? 28.434 34.544 50.194 1.00 31.87 60 ALA D CA 1
ATOM 1822 C C . ALA D 1 16 ? 26.987 34.073 50.195 1.00 31.57 60 ALA D C 1
ATOM 1823 O O . ALA D 1 16 ? 26.709 32.899 49.923 1.00 37.96 60 ALA D O 1
ATOM 1825 N N . MET D 1 17 ? 26.049 34.978 50.490 1.00 41.08 61 MET D N 1
ATOM 1826 C CA . MET D 1 17 ? 24.640 34.600 50.514 1.00 40.76 61 MET D CA 1
ATOM 1827 C C . MET D 1 17 ? 24.160 34.142 49.142 1.00 48.11 61 MET D C 1
ATOM 1828 O O . MET D 1 17 ? 23.402 33.170 49.039 1.00 46.52 61 MET D O 1
ATOM 1833 N N . LEU D 1 18 ? 24.587 34.828 48.079 1.00 51.33 62 LEU D N 1
ATOM 1834 C CA . LEU D 1 18 ? 24.158 34.445 46.738 1.00 50.15 62 LEU D CA 1
ATOM 1835 C C . LEU D 1 18 ? 24.714 33.082 46.345 1.00 50.60 62 LEU D C 1
ATOM 1836 O O . LEU D 1 18 ? 24.016 32.282 45.711 1.00 48.01 62 LEU D O 1
ATOM 1841 N N . GLN D 1 19 ? 25.968 32.801 46.707 1.00 47.37 63 GLN D N 1
ATOM 1842 C CA . GLN D 1 19 ? 26.532 31.483 46.433 1.00 39.85 63 GLN D CA 1
ATOM 1843 C C . GLN D 1 19 ? 25.816 30.404 47.233 1.00 47.25 63 GLN D C 1
ATOM 1844 O O . GLN D 1 19 ? 25.561 29.307 46.720 1.00 56.03 63 GLN D O 1
ATOM 1850 N N . ALA D 1 20 ? 25.478 30.698 48.490 1.00 41.20 64 ALA D N 1
ATOM 1851 C CA . ALA D 1 20 ? 24.740 29.735 49.300 1.00 45.53 64 ALA D CA 1
ATOM 1852 C C . ALA D 1 20 ? 23.357 29.473 48.718 1.00 55.45 64 ALA D C 1
ATOM 1853 O O . ALA D 1 20 ? 22.842 28.352 48.806 1.00 66.14 64 ALA D O 1
ATOM 1855 N N . ALA D 1 21 ? 22.741 30.496 48.120 1.00 80.59 65 ALA D N 1
ATOM 1856 C CA . ALA D 1 21 ? 21.427 30.315 47.512 1.00 68.40 65 ALA D CA 1
ATOM 1857 C C . ALA D 1 21 ? 21.500 29.374 46.319 1.00 63.58 65 ALA D C 1
ATOM 1858 O O . ALA D 1 21 ? 20.580 28.582 46.085 1.00 74.83 65 ALA D O 1
ATOM 1860 N N . ALA D 1 22 ? 22.593 29.441 45.556 1.00 59.48 66 ALA D N 1
ATOM 1861 C CA . ALA D 1 22 ? 22.766 28.535 44.428 1.00 66.49 66 ALA D CA 1
ATOM 1862 C C . ALA D 1 22 ? 22.934 27.095 44.896 1.00 81.48 66 ALA D C 1
ATOM 1863 O O . ALA D 1 22 ? 22.500 26.160 44.212 1.00 82.08 66 ALA D O 1
ATOM 1865 N N . GLU D 1 23 ? 23.554 26.891 46.063 1.00 82.40 67 GLU D N 1
ATOM 1866 C CA . GLU D 1 23 ? 23.793 25.534 46.546 1.00 71.58 67 GLU D CA 1
ATOM 1867 C C . GLU D 1 23 ? 22.510 24.793 46.906 1.00 70.28 67 GLU D C 1
ATOM 1868 O O . GLU D 1 23 ? 22.571 23.593 47.203 1.00 74.62 67 GLU D O 1
ATOM 1874 N N . GLY D 1 24 ? 21.362 25.462 46.877 1.00 72.49 68 GLY D N 1
ATOM 1875 C CA . GLY D 1 24 ? 20.103 24.826 47.202 1.00 69.63 68 GLY D CA 1
ATOM 1876 C C . GLY D 1 24 ? 19.012 25.794 47.616 1.00 67.18 68 GLY D C 1
ATOM 1877 O O . GLY D 1 24 ? 17.833 25.534 47.374 1.00 72.08 68 GLY D O 1
ATOM 1878 N N . ASP D 1 31 ? 17.309 31.805 49.020 1.00 55.27 75 ASP D N 1
ATOM 1879 C CA . ASP D 1 31 ? 16.298 31.184 49.868 1.00 57.34 75 ASP D CA 1
ATOM 1880 C C . ASP D 1 31 ? 16.118 32.005 51.134 1.00 56.33 75 ASP D C 1
ATOM 1881 O O . ASP D 1 31 ? 14.998 32.212 51.602 1.00 73.98 75 ASP D O 1
ATOM 1886 N N . PHE D 1 32 ? 17.243 32.465 51.686 1.00 58.33 76 PHE D N 1
ATOM 1887 C CA . PHE D 1 32 ? 17.195 33.404 52.801 1.00 52.98 76 PHE D CA 1
ATOM 1888 C C . PHE D 1 32 ? 16.493 34.692 52.396 1.00 53.13 76 PHE D C 1
ATOM 1889 O O . PHE D 1 32 ? 15.692 35.241 53.162 1.00 54.12 76 PHE D O 1
ATOM 1897 N N . PHE D 1 33 ? 16.778 35.186 51.190 1.00 41.46 77 PHE D N 1
ATOM 1898 C CA . PHE D 1 33 ? 16.028 36.317 50.656 1.00 39.53 77 PHE D CA 1
ATOM 1899 C C . PHE D 1 33 ? 14.576 35.926 50.406 1.00 37.97 77 PHE D C 1
ATOM 1900 O O . PHE D 1 33 ? 13.648 36.654 50.779 1.00 46.14 77 PHE D O 1
ATOM 1908 N N . GLN D 1 34 ? 14.367 34.758 49.790 1.00 44.06 78 GLN D N 1
ATOM 1909 C CA . GLN D 1 34 ? 13.018 34.291 49.483 1.00 44.84 78 GLN D CA 1
ATOM 1910 C C . GLN D 1 34 ? 12.185 34.113 50.747 1.00 50.71 78 GLN D C 1
ATOM 1911 O O . GLN D 1 34 ? 10.979 34.385 50.746 1.00 49.49 78 GLN D O 1
ATOM 1917 N N . LYS D 1 35 ? 12.805 33.648 51.834 1.00 47.34 79 LYS D N 1
ATOM 1918 C CA . LYS D 1 35 ? 12.062 33.508 53.082 1.00 50.90 79 LYS D CA 1
ATOM 1919 C C . LYS D 1 35 ? 11.719 34.871 53.669 1.00 38.08 79 LYS D C 1
ATOM 1920 O O . LYS D 1 35 ? 10.641 35.052 54.247 1.00 42.64 79 LYS D O 1
ATOM 1922 N N . ILE D 1 36 ? 12.622 35.844 53.529 1.00 38.85 80 ILE D N 1
ATOM 1923 C CA . ILE D 1 36 ? 12.328 37.205 53.970 1.00 35.53 80 ILE D CA 1
ATOM 1924 C C . ILE D 1 36 ? 11.208 37.805 53.130 1.00 36.01 80 ILE D C 1
ATOM 1925 O O . ILE D 1 36 ? 10.280 38.429 53.659 1.00 44.45 80 ILE D O 1
ATOM 1930 N N . MET D 1 37 ? 11.283 37.627 51.808 1.00 36.61 81 MET D N 1
ATOM 1931 C CA . MET D 1 37 ? 10.251 38.145 50.914 1.00 37.88 81 MET D CA 1
ATOM 1932 C C . MET D 1 37 ? 8.875 37.598 51.280 1.00 46.49 81 MET D C 1
ATOM 1933 O O . MET D 1 37 ? 7.887 38.339 51.309 1.00 48.17 81 MET D O 1
ATOM 1938 N N . GLU D 1 38 ? 8.798 36.297 51.574 1.00 45.70 82 GLU D N 1
ATOM 1939 C CA . GLU D 1 38 ? 7.510 35.661 51.830 1.00 45.66 82 GLU D CA 1
ATOM 1940 C C . GLU D 1 38 ? 7.033 35.886 53.261 1.00 44.00 82 GLU D C 1
ATOM 1941 O O . GLU D 1 38 ? 5.824 35.954 53.506 1.00 49.31 82 GLU D O 1
ATOM 1947 N N . GLU D 1 39 ? 7.956 35.993 54.222 1.00 41.52 83 GLU D N 1
ATOM 1948 C CA . GLU D 1 39 ? 7.530 36.201 55.602 1.00 45.44 83 GLU D CA 1
ATOM 1949 C C . GLU D 1 39 ? 7.041 37.624 55.830 1.00 54.02 83 GLU D C 1
ATOM 1950 O O . GLU D 1 39 ? 6.137 37.844 56.643 1.00 53.96 83 GLU D O 1
ATOM 1952 N N . THR D 1 40 ? 7.623 38.598 55.133 1.00 47.46 84 THR D N 1
ATOM 1953 C CA . THR D 1 40 ? 7.307 40.000 55.350 1.00 40.66 84 THR D CA 1
ATOM 1954 C C . THR D 1 40 ? 6.509 40.626 54.214 1.00 49.11 84 THR D C 1
ATOM 1955 O O . THR D 1 40 ? 6.154 41.804 54.309 1.00 51.70 84 THR D O 1
ATOM 1959 N N . ASN D 1 41 ? 6.216 39.875 53.151 1.00 42.67 85 ASN D N 1
ATOM 1960 C CA . ASN D 1 41 ? 5.493 40.386 51.985 1.00 44.56 85 ASN D CA 1
ATOM 1961 C C . ASN D 1 41 ? 6.183 41.626 51.410 1.00 43.09 85 ASN D C 1
ATOM 1962 O O . ASN D 1 41 ? 5.589 42.697 51.270 1.00 51.32 85 ASN D O 1
ATOM 1967 N N . THR D 1 42 ? 7.460 41.458 51.075 1.00 40.86 86 THR D N 1
ATOM 1968 C CA . THR D 1 42 ? 8.277 42.532 50.531 1.00 44.74 86 THR D CA 1
ATOM 1969 C C . THR D 1 42 ? 8.877 42.098 49.201 1.00 40.26 86 THR D C 1
ATOM 1970 O O . THR D 1 42 ? 8.762 40.942 48.786 1.00 43.02 86 THR D O 1
ATOM 1974 N N . GLN D 1 43 ? 9.525 43.048 48.533 1.00 40.59 87 GLN D N 1
ATOM 1975 C CA . GLN D 1 43 ? 10.224 42.804 47.279 1.00 44.08 87 GLN D CA 1
ATOM 1976 C C . GLN D 1 43 ? 11.646 43.327 47.404 1.00 42.55 87 GLN D C 1
ATOM 1977 O O . GLN D 1 43 ? 11.852 44.486 47.777 1.00 53.74 87 GLN D O 1
ATOM 1983 N N . ILE D 1 44 ? 12.622 42.480 47.088 1.00 45.57 88 ILE D N 1
ATOM 1984 C CA . ILE D 1 44 ? 14.036 42.804 47.235 1.00 43.55 88 ILE D CA 1
ATOM 1985 C C . ILE D 1 44 ? 14.653 42.941 45.849 1.00 47.67 88 ILE D C 1
ATOM 1986 O O . ILE D 1 44 ? 14.470 42.068 44.992 1.00 51.54 88 ILE D O 1
ATOM 1991 N N . ALA D 1 45 ? 15.380 44.036 45.630 1.00 47.32 89 ALA D N 1
ATOM 1992 C CA . ALA D 1 45 ? 16.089 44.272 44.380 1.00 51.71 89 ALA D CA 1
ATOM 1993 C C . ALA D 1 45 ? 17.589 44.292 44.640 1.00 58.57 89 ALA D C 1
ATOM 1994 O O . ALA D 1 45 ? 18.041 44.735 45.702 1.00 48.20 89 ALA D O 1
ATOM 1996 N N . TRP D 1 46 ? 18.351 43.821 43.664 1.00 65.39 90 TRP D N 1
ATOM 1997 C CA . TRP D 1 46 ? 19.780 43.586 43.773 1.00 68.75 90 TRP D CA 1
ATOM 1998 C C . TRP D 1 46 ? 20.573 44.474 42.813 1.00 77.58 90 TRP D C 1
ATOM 1999 O O . TRP D 1 46 ? 20.022 45.035 41.860 1.00 78.49 90 TRP D O 1
ATOM 2010 N N . PRO D 1 47 ? 21.872 44.642 43.049 1.00 74.69 91 PRO D N 1
ATOM 2011 C CA . PRO D 1 47 ? 22.706 45.448 42.156 1.00 66.00 91 PRO D CA 1
ATOM 2012 C C . PRO D 1 47 ? 23.169 44.656 40.929 1.00 82.34 91 PRO D C 1
ATOM 2013 O O . PRO D 1 47 ? 23.090 43.429 40.884 1.00 99.60 91 PRO D O 1
ATOM 2017 N N . SER D 1 48 ? 23.664 45.400 39.936 1.00 78.28 92 SER D N 1
ATOM 2018 C CA . SER D 1 48 ? 24.140 44.782 38.698 1.00 90.77 92 SER D CA 1
ATOM 2019 C C . SER D 1 48 ? 25.489 44.100 38.901 1.00 92.28 92 SER D C 1
ATOM 2020 O O . SER D 1 48 ? 25.655 42.920 38.574 1.00 94.21 92 SER D O 1
ATOM 2023 N N . LYS D 1 49 ? 26.466 44.835 39.425 1.00 91.08 93 LYS D N 1
ATOM 2024 C CA . LYS D 1 49 ? 27.809 44.306 39.633 1.00 85.95 93 LYS D CA 1
ATOM 2025 C C . LYS D 1 49 ? 27.813 43.179 40.661 1.00 85.32 93 LYS D C 1
ATOM 2026 O O . LYS D 1 49 ? 28.828 42.926 41.314 1.00 90.13 93 LYS D O 1
ATOM 2028 N N . LYS D 1 58 ? 32.554 50.368 45.323 1.00 86.66 102 LYS D N 1
ATOM 2029 C CA . LYS D 1 58 ? 32.557 50.378 46.781 1.00 81.57 102 LYS D CA 1
ATOM 2030 C C . LYS D 1 58 ? 31.686 49.255 47.334 1.00 93.57 102 LYS D C 1
ATOM 2031 O O . LYS D 1 58 ? 32.011 48.078 47.178 1.00 89.81 102 LYS D O 1
ATOM 2033 N N . ASP D 1 59 ? 30.577 49.622 47.980 1.00 83.52 103 ASP D N 1
ATOM 2034 C CA . ASP D 1 59 ? 29.651 48.645 48.526 1.00 75.23 103 ASP D CA 1
ATOM 2035 C C . ASP D 1 59 ? 28.328 48.666 47.769 1.00 71.01 103 ASP D C 1
ATOM 2036 O O . ASP D 1 59 ? 27.839 49.739 47.398 1.00 72.00 103 ASP D O 1
ATOM 2041 N N . PRO D 1 60 ? 27.724 47.504 47.540 1.00 62.78 104 PRO D N 1
ATOM 2042 C CA . PRO D 1 60 ? 26.461 47.451 46.797 1.00 51.81 104 PRO D CA 1
ATOM 2043 C C . PRO D 1 60 ? 25.279 47.868 47.659 1.00 47.75 104 PRO D C 1
ATOM 2044 O O . PRO D 1 60 ? 25.355 47.965 48.886 1.00 47.11 104 PRO D O 1
ATOM 2048 N N . HIS D 1 61 ? 24.163 48.112 46.981 1.00 56.45 105 HIS D N 1
ATOM 2049 C CA . HIS D 1 61 ? 22.918 48.503 47.619 1.00 52.64 105 HIS D CA 1
ATOM 2050 C C . HIS D 1 61 ? 21.886 47.390 47.481 1.00 49.92 105 HIS D C 1
ATOM 2051 O O . HIS D 1 61 ? 21.919 46.601 46.533 1.00 62.24 105 HIS D O 1
ATOM 2058 N N . ILE D 1 62 ? 20.984 47.326 48.456 1.00 47.82 106 ILE D N 1
ATOM 2059 C CA . ILE D 1 62 ? 19.816 46.455 48.422 1.00 40.31 106 ILE D CA 1
ATOM 2060 C C . ILE D 1 62 ? 18.585 47.345 48.467 1.00 45.70 106 ILE D C 1
ATOM 2061 O O . ILE D 1 62 ? 18.560 48.342 49.196 1.00 48.87 106 ILE D O 1
ATOM 2066 N N . LYS D 1 63 ? 17.574 47.002 47.676 1.00 40.09 107 LYS D N 1
ATOM 2067 C CA . LYS D 1 63 ? 16.329 47.756 47.640 1.00 38.37 107 LYS D CA 1
ATOM 2068 C C . LYS D 1 63 ? 15.190 46.864 48.104 1.00 37.99 107 LYS D C 1
ATOM 2069 O O . LYS D 1 63 ? 14.988 45.774 47.559 1.00 50.75 107 LYS D O 1
ATOM 2073 N N . VAL D 1 64 ? 14.455 47.324 49.113 1.00 35.73 108 VAL D N 1
ATOM 2074 C CA . VAL D 1 64 ? 13.340 46.581 49.684 1.00 35.53 108 VAL D CA 1
ATOM 2075 C C . VAL D 1 64 ? 12.085 47.433 49.560 1.00 35.23 108 VAL D C 1
ATOM 2076 O O . VAL D 1 64 ? 12.133 48.654 49.750 1.00 37.53 108 VAL D O 1
ATOM 2080 N N . SER D 1 65 ? 10.961 46.789 49.244 1.00 44.62 109 SER D N 1
ATOM 2081 C CA . SER D 1 65 ? 9.719 47.496 48.971 1.00 43.42 109 SER D CA 1
ATOM 2082 C C . SER D 1 65 ? 8.556 46.764 49.625 1.00 50.62 109 SER D C 1
ATOM 2083 O O . SER D 1 65 ? 8.581 45.541 49.781 1.00 46.10 109 SER D O 1
ATOM 2086 N N . GLY D 1 66 ? 7.537 47.522 49.996 1.00 37.70 110 GLY D N 1
ATOM 2087 C CA . GLY D 1 66 ? 6.357 46.970 50.629 1.00 38.44 110 GLY D CA 1
ATOM 2088 C C . GLY D 1 66 ? 5.776 47.971 51.607 1.00 39.50 110 GLY D C 1
ATOM 2089 O O . GLY D 1 66 ? 6.084 49.159 51.562 1.00 42.53 110 GLY D O 1
ATOM 2090 N N . LYS D 1 67 ? 4.920 47.466 52.495 1.00 37.40 111 LYS D N 1
ATOM 2091 C CA . LYS D 1 67 ? 4.392 48.314 53.555 1.00 36.51 111 LYS D CA 1
ATOM 2092 C C . LYS D 1 67 ? 5.527 48.782 54.457 1.00 34.32 111 LYS D C 1
ATOM 2093 O O . LYS D 1 67 ? 6.512 48.070 54.671 1.00 52.16 111 LYS D O 1
ATOM 2097 N N . LYS D 1 68 ? 5.379 49.998 54.990 1.00 42.84 112 LYS D N 1
ATOM 2098 C CA . LYS D 1 68 ? 6.507 50.673 55.626 1.00 42.61 112 LYS D CA 1
ATOM 2099 C C . LYS D 1 68 ? 7.078 49.864 56.786 1.00 43.52 112 LYS D C 1
ATOM 2100 O O . LYS D 1 68 ? 8.297 49.852 56.999 1.00 45.70 112 LYS D O 1
ATOM 2106 N N . GLU D 1 69 ? 6.222 49.174 57.546 1.00 37.92 113 GLU D N 1
ATOM 2107 C CA . GLU D 1 69 ? 6.736 48.390 58.662 1.00 38.68 113 GLU D CA 1
ATOM 2108 C C . GLU D 1 69 ? 7.206 47.011 58.222 1.00 39.92 113 GLU D C 1
ATOM 2109 O O . GLU D 1 69 ? 8.046 46.406 58.896 1.00 45.76 113 GLU D O 1
ATOM 2115 N N . ASP D 1 70 ? 6.689 46.499 57.104 1.00 33.23 114 ASP D N 1
ATOM 2116 C CA . ASP D 1 70 ? 7.224 45.255 56.565 1.00 34.17 114 ASP D CA 1
ATOM 2117 C C . ASP D 1 70 ? 8.615 45.472 55.984 1.00 47.87 114 ASP D C 1
ATOM 2118 O O . ASP D 1 70 ? 9.489 44.607 56.109 1.00 44.31 114 ASP D O 1
ATOM 2123 N N . VAL D 1 71 ? 8.833 46.622 55.344 1.00 40.83 115 VAL D N 1
ATOM 2124 C CA . VAL D 1 71 ? 10.172 46.985 54.893 1.00 32.50 115 VAL D CA 1
ATOM 2125 C C . VAL D 1 71 ? 11.098 47.166 56.087 1.00 33.85 115 VAL D C 1
ATOM 2126 O O . VAL D 1 71 ? 12.272 46.779 56.045 1.00 36.33 115 VAL D O 1
ATOM 2130 N N . LYS D 1 72 ? 10.582 47.743 57.175 1.00 36.77 116 LYS D N 1
ATOM 2131 C CA . LYS D 1 72 ? 11.411 47.975 58.353 1.00 33.63 116 LYS D CA 1
ATOM 2132 C C . LYS D 1 72 ? 11.858 46.659 58.979 1.00 37.77 116 LYS D C 1
ATOM 2133 O O . LYS D 1 72 ? 12.954 46.574 59.546 1.00 37.34 116 LYS D O 1
ATOM 2136 N N . GLU D 1 73 ? 11.026 45.618 58.879 1.00 42.24 117 GLU D N 1
ATOM 2137 C CA . GLU D 1 73 ? 11.381 44.318 59.437 1.00 46.76 117 GLU D CA 1
ATOM 2138 C C . GLU D 1 73 ? 12.269 43.521 58.493 1.00 56.99 117 GLU D C 1
ATOM 2139 O O . GLU D 1 73 ? 13.146 42.779 58.946 1.00 63.94 117 GLU D O 1
ATOM 2145 N N . ALA D 1 74 ? 12.051 43.646 57.183 1.00 40.19 118 ALA D N 1
ATOM 2146 C CA . ALA D 1 74 ? 12.934 42.976 56.237 1.00 36.75 118 ALA D CA 1
ATOM 2147 C C . ALA D 1 74 ? 14.331 43.574 56.283 1.00 33.45 118 ALA D C 1
ATOM 2148 O O . ALA D 1 74 ? 15.327 42.848 56.198 1.00 49.91 118 ALA D O 1
ATOM 2150 N N . LYS D 1 75 ? 14.425 44.899 56.431 1.00 37.68 119 LYS D N 1
ATOM 2151 C CA . LYS D 1 75 ? 15.731 45.543 56.484 1.00 24.74 119 LYS D CA 1
ATOM 2152 C C . LYS D 1 75 ? 16.502 45.128 57.730 1.00 35.76 119 LYS D C 1
ATOM 2153 O O . LYS D 1 75 ? 17.719 44.921 57.670 1.00 46.92 119 LYS D O 1
ATOM 2159 N N . GLU D 1 76 ? 15.815 45.009 58.870 1.00 37.13 120 GLU D N 1
ATOM 2160 C CA . GLU D 1 76 ? 16.475 44.532 60.083 1.00 44.45 120 GLU D CA 1
ATOM 2161 C C . GLU D 1 76 ? 17.095 43.159 59.860 1.00 50.16 120 GLU D C 1
ATOM 2162 O O . GLU D 1 76 ? 18.283 42.948 60.134 1.00 60.83 120 GLU D O 1
ATOM 2168 N N . MET D 1 77 ? 16.303 42.217 59.347 1.00 44.22 121 MET D N 1
ATOM 2169 C CA . MET D 1 77 ? 16.783 40.854 59.140 1.00 46.41 121 MET D CA 1
ATOM 2170 C C . MET D 1 77 ? 17.940 40.816 58.148 1.00 42.88 121 MET D C 1
ATOM 2171 O O . MET D 1 77 ? 18.949 40.142 58.383 1.00 51.18 121 MET D O 1
ATOM 2176 N N . ILE D 1 78 ? 17.810 41.536 57.032 1.00 51.99 122 ILE D N 1
ATOM 2177 C CA . ILE D 1 78 ? 18.881 41.570 56.039 1.00 48.26 122 ILE D CA 1
ATOM 2178 C C . ILE D 1 78 ? 20.136 42.195 56.631 1.00 31.49 122 ILE D C 1
ATOM 2179 O O . ILE D 1 78 ? 21.240 41.648 56.512 1.00 41.45 122 ILE D O 1
ATOM 2184 N N . MET D 1 79 ? 19.986 43.352 57.283 1.00 41.28 123 MET D N 1
ATOM 2185 C CA . MET D 1 79 ? 21.155 44.075 57.770 1.00 41.77 123 MET D CA 1
ATOM 2186 C C . MET D 1 79 ? 21.893 43.300 58.850 1.00 41.03 123 MET D C 1
ATOM 2187 O O . MET D 1 79 ? 23.120 43.381 58.929 1.00 43.41 123 MET D O 1
ATOM 2192 N N . SER D 1 80 ? 21.178 42.542 59.684 1.00 40.78 124 SER D N 1
ATOM 2193 C CA . SER D 1 80 ? 21.864 41.748 60.697 1.00 49.56 124 SER D CA 1
ATOM 2194 C C . SER D 1 80 ? 22.808 40.723 60.079 1.00 54.06 124 SER D C 1
ATOM 2195 O O . SER D 1 80 ? 23.805 40.359 60.711 1.00 41.48 124 SER D O 1
ATOM 2198 N N . VAL D 1 81 ? 22.531 40.274 58.858 1.00 49.09 125 VAL D N 1
ATOM 2199 C CA . VAL D 1 81 ? 23.375 39.309 58.169 1.00 35.60 125 VAL D CA 1
ATOM 2200 C C . VAL D 1 81 ? 24.405 39.994 57.278 1.00 46.14 125 VAL D C 1
ATOM 2201 O O . VAL D 1 81 ? 25.568 39.591 57.252 1.00 48.17 125 VAL D O 1
ATOM 2205 N N . LEU D 1 82 ? 24.000 41.030 56.541 1.00 39.28 126 LEU D N 1
ATOM 2206 C CA . LEU D 1 82 ? 24.904 41.780 55.677 1.00 33.08 126 LEU D CA 1
ATOM 2207 C C . LEU D 1 82 ? 25.406 43.059 56.343 1.00 35.47 126 LEU D C 1
ATOM 2208 O O . LEU D 1 82 ? 25.618 44.072 55.668 1.00 48.32 126 LEU D O 1
ATOM 2213 N N . ASP D 1 83 ? 25.611 43.019 57.658 1.00 47.16 127 ASP D N 1
ATOM 2214 C CA . ASP D 1 83 ? 26.022 44.187 58.428 1.00 51.42 127 ASP D CA 1
ATOM 2215 C C . ASP D 1 83 ? 27.420 44.652 58.031 1.00 52.40 127 ASP D C 1
ATOM 2216 O O . ASP D 1 83 ? 28.234 43.892 57.501 1.00 62.57 127 ASP D O 1
ATOM 2221 N N . THR D 1 84 ? 27.685 45.933 58.282 1.00 56.20 128 THR D N 1
ATOM 2222 C CA . THR D 1 84 ? 29.021 46.496 58.129 1.00 68.35 128 THR D CA 1
ATOM 2223 C C . THR D 1 84 ? 29.390 47.341 59.347 1.00 59.69 128 THR D C 1
ATOM 2224 O O . THR D 1 84 ? 30.349 47.043 60.060 1.00 60.36 128 THR D O 1
#

B-factor: mean 52.4, std 16.83, range [21.02, 117.5]

Organism: Homo sapiens (NCBI:txid9606)

InterPro domains:
  IPR001660 Sterile alpha motif domain [PF00536] (878-933)
  IPR001660 Sterile alpha motif domain [PS50105] (873-936)
  IPR001660 Sterile alpha motif domain [SM00454] (871-936)
  IPR004087 K Homology domain [SM00322] (45-127)
  IPR004087 K Homology domain [SM00322] (131-204)
  IPR004087 K Homology domain [SM00322] (283-353)
  IPR004088 K Homology domain, type 1 [PF00013] (134-201)
  IPR004088 K Homology domain, type 1 [PF00013] (287-349)
  IPR013761 Sterile alpha motif/pointed domain superfamily [G3DSA:1.10.150.50] (871-943)
  IPR013761 Sterile alpha motif/pointed domain superfamily [SSF47769] (876-937)
  IPR036612 K Homology domain, type 1 superfamily [G3DSA:3.30.1370.10] (68-126)
  IPR036612 K Homology domain, type 1 superfamily [SSF54791] (76-130)
  IPR036612 K Homology domain, type 1 superfamily [SSF54791] (126-203)
  IPR036612 K Homology domain, type 1 superfamily [SSF54791] (263-352)
  IPR037974 BICC1, SAM domain [cd09520] (872-936)
  IPR047549 BICC1, first type I KH domain [PF24234] (49-124)
  IPR047549 BICC1, first type I KH domain [cd22420] (46-126)
  IPR047553 BICC1, third type I KH domain [cd22422] (284-349)
  IPR047554 BICC1, second type I KH [cd22421] (131-200)
  IPR054727 Protein bicaudal C homolog 1, KH-like domain [PF22985] (206-279)

Nearest PDB structures (foldseek):
  6gy4-assembly3_C  TM=1.014E+00  e=2.840E-15  Homo sapiens
  6gy4-assembly2_B  TM=9.763E-01  e=1.913E-12  Homo sapiens
  6gy4-assembly1_A  TM=9.766E-01  e=1.404E-10  Homo sapiens
  1j4w-assembly1_A  TM=6.963E-01  e=4.289E-02  Homo sapiens
  1zzi-assembly2_B  TM=6.088E-01  e=1.743E-02  Homo sapiens

Secondary structure (DSSP, 8-state):
-EEEEEEE--HHHHHHHHHHHHH---HHHHHHHHHT-EEE----EEEEEEEHHHHHHHHHHHHHHS--/-EEEEEEE--HHHHHHHHHHHTTS----HHHHHHHHHT-EEE---HHHHH----EEEEEEEHHHHHHHHHHHHHHH-TT-/-EEEEEEE--HHHHHHHHHHHH----HHHHHHHHHT-EEE---HHHHH---EEEEEEEHHHHHHHHHHHHHHS--/-EEEEEEE--HHHHHHHHHHHHT--HHHHHHHHHT-EEE-------EEEEEEEHHHHHHHHHHHHHHS--

Sequence (293 aa):
SMSEERFRVDRKKLEAMLQAAAEGEDFFQKIMEETNTQIAWPDPHIKVSGKKEDVKEAKEMIMSVLDTSMSEERFRVDRKKLEAMLQAAAEGKGRDFFQKIMEETNTQIAWPSKLKIGAKDPHIKVSGKKEDVKEAKEMIMSVLDTKSSMSEERFRVDRKKLEAMLQAAAEGEDFFQKIMEETNTQIAWPSKLKIGADPHIKVSGKKEDVKEAKEMIMSVLDTSMSEERFRVDRKKLEAMLQAAAEGDFFQKIMEETNTQIAWPSKKDPHIKVSGKKEDVKEAKEMIMSVLDT